Protein AF-A0A3M6TR80-F1 (afdb_monomer_lite)

Radius of gyration: 30.08 Å; chains: 1; bounding box: 89×67×94 Å

Secondary structure (DSSP, 8-state):
-HHHHHHHHHHHHHHHHHHHHHHHHHHHHHHHHHHHHHHHHHHHHTTTT--EEEEHHHHHHHHHHHHHHHHHHHHHIIIIIITTTT--TTSTTHHHHHHHHHHHHHHHHHHHHHHHHHHHHH-THHHHHHTTT-SS-------EEEE---TTHHHHHHHHHHHHHHHTT--GGGGSPEESSS--TT----EE-STTSPPPHHHHHHHHHHHHHH--TTT---SS--EEEEEES-GGGPPTTPPPEEEEEEHHHHHHHHHHHHS--TGGGEE--TT---GGG----THHHHHHHHHHHHHHHHHHHHHHHHHTTSS--------------------SSHHHHHHHHHHHHHHHHHHHHHHHHHHHHTTSS--

Organism: Pocillopora damicornis (NCBI:txid46731)

Structure (mmCIF, N/CA/C/O backbone):
data_AF-A0A3M6TR80-F1
#
_entry.id   AF-A0A3M6TR80-F1
#
loop_
_atom_site.group_PDB
_atom_site.id
_atom_site.type_symbol
_atom_site.label_atom_id
_atom_site.label_alt_id
_atom_site.label_comp_id
_atom_site.label_asym_id
_atom_site.label_entity_id
_atom_site.label_seq_id
_atom_site.pdbx_PDB_ins_code
_atom_site.Cartn_x
_atom_site.Cartn_y
_atom_site.Cartn_z
_atom_site.occupancy
_atom_site.B_iso_or_equiv
_atom_site.auth_seq_id
_atom_site.auth_comp_id
_atom_site.auth_asym_id
_atom_site.auth_atom_id
_atom_site.pdbx_PDB_model_num
ATOM 1 N N . MET A 1 1 ? 49.726 23.109 2.554 1.00 58.41 1 MET A N 1
ATOM 2 C CA . MET A 1 1 ? 49.162 21.888 3.174 1.00 58.41 1 MET A CA 1
ATOM 3 C C . MET A 1 1 ? 48.128 22.232 4.248 1.00 58.41 1 MET A C 1
ATOM 5 O O . MET A 1 1 ? 47.207 21.449 4.437 1.00 58.41 1 MET A O 1
ATOM 9 N N . ASP A 1 2 ? 48.191 23.423 4.853 1.00 62.28 2 ASP A N 1
ATOM 10 C CA . ASP A 1 2 ? 47.325 23.801 5.984 1.00 62.28 2 ASP A CA 1
ATOM 11 C C . ASP A 1 2 ? 45.861 24.114 5.622 1.00 62.28 2 ASP A C 1
ATOM 13 O O . ASP A 1 2 ? 44.957 23.669 6.323 1.00 62.28 2 ASP A O 1
ATOM 17 N N . GLN A 1 3 ? 45.580 24.732 4.466 1.00 60.09 3 GLN A N 1
ATOM 18 C CA . GLN A 1 3 ? 44.191 25.029 4.059 1.00 60.09 3 GLN A CA 1
ATOM 19 C C . GLN A 1 3 ? 43.338 23.782 3.744 1.00 60.09 3 GLN A C 1
ATOM 21 O O . GLN A 1 3 ? 42.111 23.822 3.820 1.00 60.09 3 GLN A O 1
ATOM 26 N N . VAL A 1 4 ? 43.965 22.644 3.419 1.00 65.88 4 VAL A N 1
ATOM 27 C CA . VAL A 1 4 ? 43.246 21.383 3.145 1.00 65.88 4 VAL A CA 1
ATOM 28 C C . VAL A 1 4 ? 42.827 20.681 4.445 1.00 65.88 4 VAL A C 1
ATOM 30 O O . VAL A 1 4 ? 41.833 19.952 4.457 1.00 65.88 4 VAL A O 1
ATOM 33 N N . ASN A 1 5 ? 43.545 20.912 5.547 1.00 67.31 5 ASN A N 1
ATOM 34 C CA . ASN A 1 5 ? 43.218 20.328 6.849 1.00 67.31 5 ASN A CA 1
ATOM 35 C C . ASN A 1 5 ? 42.080 21.088 7.547 1.00 67.31 5 ASN A C 1
ATOM 37 O O . ASN A 1 5 ? 41.215 20.462 8.158 1.00 67.31 5 ASN A O 1
ATOM 41 N N . GLU A 1 6 ? 42.010 22.408 7.373 1.00 69.44 6 GLU A N 1
ATOM 42 C CA . GLU A 1 6 ? 40.943 23.239 7.944 1.00 69.44 6 GLU A CA 1
ATOM 43 C C . GLU A 1 6 ? 39.572 22.953 7.299 1.00 69.44 6 GLU A C 1
ATOM 45 O O . GLU A 1 6 ? 38.569 22.774 7.995 1.00 69.44 6 GLU A O 1
ATOM 50 N N . ALA A 1 7 ? 39.536 22.752 5.975 1.00 62.44 7 ALA A N 1
ATOM 51 C CA . ALA A 1 7 ? 38.314 22.371 5.263 1.00 62.44 7 ALA A CA 1
ATOM 52 C C . ALA A 1 7 ? 37.761 20.996 5.697 1.00 62.44 7 ALA A C 1
ATOM 54 O O . ALA A 1 7 ? 36.545 20.811 5.768 1.00 62.44 7 ALA A O 1
ATOM 55 N N . LYS A 1 8 ? 38.632 20.034 6.042 1.00 63.69 8 LYS A N 1
ATOM 56 C CA . LYS A 1 8 ? 38.210 18.714 6.548 1.00 63.69 8 LYS A CA 1
ATOM 57 C C . LYS A 1 8 ? 37.632 18.783 7.963 1.00 63.69 8 LYS A C 1
ATOM 59 O O . LYS A 1 8 ? 36.699 18.041 8.265 1.00 63.69 8 LYS A O 1
ATOM 64 N N . HIS A 1 9 ? 38.136 19.680 8.811 1.00 62.44 9 HIS A N 1
ATOM 65 C CA . HIS A 1 9 ? 37.647 19.825 10.184 1.00 62.44 9 HIS A CA 1
ATOM 66 C C . HIS A 1 9 ? 36.254 20.482 10.239 1.00 62.44 9 HIS A C 1
ATOM 68 O O . HIS A 1 9 ? 35.408 20.082 11.040 1.00 62.44 9 HIS A O 1
ATOM 74 N N . LEU A 1 10 ? 35.973 21.426 9.332 1.00 60.94 10 LEU A N 1
ATOM 75 C CA . LEU A 1 10 ? 34.652 22.058 9.204 1.00 60.94 10 LEU A CA 1
ATOM 76 C C . LEU A 1 10 ? 33.591 21.113 8.610 1.00 60.94 10 LEU A C 1
ATOM 78 O O . LEU A 1 10 ? 32.423 21.183 8.987 1.00 60.94 10 LEU A O 1
ATOM 82 N N . GLN A 1 11 ? 33.981 20.185 7.728 1.00 59.81 11 GLN A N 1
ATOM 83 C CA . GLN A 1 11 ? 33.055 19.188 7.170 1.00 59.81 11 GLN A CA 1
ATOM 84 C C . GLN A 1 11 ? 32.661 18.092 8.178 1.00 59.81 11 GLN A C 1
ATOM 86 O O . GLN A 1 11 ? 31.568 17.535 8.082 1.00 59.81 11 GLN A O 1
ATOM 91 N N . GLY A 1 12 ? 33.522 17.797 9.158 1.00 62.00 12 GLY A N 1
ATOM 92 C CA . GLY A 1 12 ? 33.251 16.811 10.207 1.00 62.00 12 GLY A CA 1
ATOM 93 C C . GLY A 1 12 ? 32.229 17.272 11.253 1.00 62.00 12 GLY A C 1
ATOM 94 O O . GLY A 1 12 ? 31.368 16.484 11.646 1.00 62.00 12 GLY A O 1
ATOM 95 N N . SER A 1 13 ? 32.268 18.544 11.672 1.00 66.25 13 SER A N 1
ATOM 96 C CA . SER A 1 13 ? 31.367 19.048 12.726 1.00 66.25 13 SER A CA 1
ATOM 97 C C . SER A 1 13 ? 29.920 19.235 12.246 1.00 66.25 13 SER A C 1
ATOM 99 O O . SER A 1 13 ? 28.980 19.036 13.017 1.00 66.25 13 SER A O 1
ATOM 101 N N . GLY A 1 14 ? 29.721 19.542 10.958 1.00 69.25 14 GLY A N 1
ATOM 102 C CA . GLY A 1 14 ? 28.391 19.713 10.367 1.00 69.25 14 GLY A CA 1
ATOM 103 C C . GLY A 1 14 ? 27.548 18.431 10.360 1.00 69.25 14 GLY A C 1
ATOM 104 O O . GLY A 1 14 ? 26.348 18.488 10.630 1.00 69.25 14 GLY A O 1
ATOM 105 N N . ASN A 1 15 ? 28.170 17.271 10.118 1.00 70.81 15 ASN A N 1
ATOM 106 C CA . ASN A 1 15 ? 27.457 15.988 10.107 1.00 70.81 15 ASN A CA 1
ATOM 107 C C . ASN A 1 15 ? 27.031 15.543 11.516 1.00 70.81 15 ASN A C 1
ATOM 109 O O . ASN A 1 15 ? 25.916 15.055 11.680 1.00 70.81 15 ASN A O 1
ATOM 113 N N . GLN A 1 16 ? 27.854 15.776 12.547 1.00 77.75 16 GLN A N 1
ATOM 114 C CA . GLN A 1 16 ? 27.509 15.383 13.922 1.00 77.75 16 GLN A CA 1
ATOM 115 C C . GLN A 1 16 ? 26.259 16.097 14.456 1.00 77.75 16 GLN A C 1
ATOM 117 O O . GLN A 1 16 ? 25.422 15.470 15.105 1.00 77.75 16 GLN A O 1
ATOM 122 N N . ASN A 1 17 ? 26.091 17.388 14.156 1.00 80.44 17 ASN A N 1
ATOM 123 C CA . ASN A 1 17 ? 24.906 18.131 14.592 1.00 80.44 17 ASN A CA 1
ATOM 124 C C . ASN A 1 17 ? 23.629 17.692 13.856 1.00 80.44 17 ASN A C 1
ATOM 126 O O . ASN A 1 17 ? 22.559 17.662 14.465 1.00 80.44 17 ASN A O 1
ATOM 130 N N . GLN A 1 18 ? 23.724 17.326 12.571 1.00 74.44 18 GLN A N 1
ATOM 131 C CA . GLN A 1 18 ? 22.577 16.800 11.820 1.00 74.44 18 GLN A CA 1
ATOM 132 C C . GLN A 1 18 ? 22.111 15.449 12.365 1.00 74.44 18 GLN A C 1
ATOM 134 O O . GLN A 1 18 ? 20.909 15.250 12.553 1.00 74.44 18 GLN A O 1
ATOM 139 N N . ASP A 1 19 ? 23.050 14.556 12.675 1.00 82.12 19 ASP A N 1
ATOM 140 C CA . ASP A 1 19 ? 22.730 13.246 13.240 1.00 82.12 19 ASP A CA 1
ATOM 141 C C . ASP A 1 19 ? 22.108 13.378 14.639 1.00 82.12 19 ASP A C 1
ATOM 143 O O . ASP A 1 19 ? 21.109 12.719 14.935 1.00 82.12 19 ASP A O 1
ATOM 147 N N . LYS A 1 20 ? 22.620 14.291 15.478 1.00 87.69 20 LYS A N 1
ATOM 148 C CA . LYS A 1 20 ? 22.066 14.551 16.816 1.00 87.69 20 LYS A CA 1
ATOM 149 C C . LYS A 1 20 ? 20.616 15.049 16.763 1.00 87.69 20 LYS A C 1
ATOM 151 O O . LYS A 1 20 ? 19.763 14.490 17.448 1.00 87.69 20 LYS A O 1
ATOM 156 N N . MET A 1 21 ? 20.318 16.033 15.908 1.00 83.00 21 MET A N 1
ATOM 157 C CA . MET A 1 21 ? 18.948 16.544 15.744 1.00 83.00 21 MET A CA 1
ATOM 158 C C . MET A 1 21 ? 17.980 15.466 15.240 1.00 83.00 21 MET A C 1
ATOM 160 O O . MET A 1 21 ? 16.829 15.414 15.673 1.00 83.00 21 MET A O 1
ATOM 164 N N . ALA A 1 22 ? 18.430 14.587 14.339 1.00 76.44 22 ALA A N 1
ATOM 165 C CA . ALA A 1 22 ? 17.602 13.491 13.845 1.00 76.44 22 ALA A CA 1
ATOM 166 C C . ALA A 1 22 ? 17.267 12.479 14.955 1.00 76.44 22 ALA A C 1
ATOM 168 O O . ALA A 1 22 ? 16.129 12.016 15.034 1.00 76.44 22 ALA A O 1
ATOM 169 N N . VAL A 1 23 ? 18.230 12.158 15.824 1.00 84.69 23 VAL A N 1
ATOM 170 C CA . VAL A 1 23 ? 18.021 11.239 16.953 1.00 84.69 23 VAL A CA 1
ATOM 171 C C . VAL A 1 23 ? 17.064 11.833 17.988 1.00 84.69 23 VAL A C 1
ATOM 173 O O . VAL A 1 23 ? 16.122 11.147 18.384 1.00 84.69 23 VAL A O 1
ATOM 176 N N . GLU A 1 24 ? 17.244 13.098 18.378 1.00 90.12 24 GLU A N 1
ATOM 177 C CA . GLU A 1 24 ? 16.359 13.783 19.336 1.00 90.12 24 GLU A CA 1
ATOM 178 C C . GLU A 1 24 ? 14.915 13.859 18.816 1.00 90.12 24 GLU A C 1
ATOM 180 O O . GLU A 1 24 ? 13.975 13.515 19.535 1.00 90.12 24 GLU A O 1
ATOM 185 N N . PHE A 1 25 ? 14.732 14.194 17.532 1.00 83.00 25 PHE A N 1
ATOM 186 C CA . PHE A 1 25 ? 13.413 14.202 16.895 1.00 83.00 25 PHE A CA 1
ATOM 187 C C . PHE A 1 25 ? 12.744 12.819 16.916 1.00 83.00 25 PHE A C 1
ATOM 189 O O . PHE A 1 25 ? 11.553 12.699 17.211 1.00 83.00 25 PHE A O 1
ATOM 196 N N . VAL A 1 26 ? 13.501 11.757 16.615 1.00 77.06 26 VAL A N 1
ATOM 197 C CA . VAL A 1 26 ? 12.985 10.380 16.650 1.00 77.06 26 VAL A CA 1
ATOM 198 C C . VAL A 1 26 ? 12.597 9.978 18.074 1.00 77.06 26 VAL A C 1
ATOM 200 O O . VAL A 1 26 ? 11.544 9.371 18.259 1.00 77.06 26 VAL A O 1
ATOM 203 N N . GLN A 1 27 ? 13.397 10.334 19.080 1.00 86.06 27 GLN A N 1
ATOM 204 C CA . GLN A 1 27 ? 13.097 10.034 20.482 1.00 86.06 27 GLN A CA 1
ATOM 205 C C . GLN A 1 27 ? 11.840 10.761 20.976 1.00 86.06 27 GLN A C 1
ATOM 207 O O . GLN A 1 27 ? 10.960 10.122 21.552 1.00 86.06 27 GLN A O 1
ATOM 212 N N . GLU A 1 28 ? 11.700 12.059 20.692 1.00 88.38 28 GLU A N 1
ATOM 213 C CA . GLU A 1 28 ? 10.505 12.829 21.061 1.00 88.38 28 GLU A CA 1
ATOM 214 C C . GLU A 1 28 ? 9.243 12.274 20.378 1.00 88.38 28 GLU A C 1
ATOM 216 O O . GLU A 1 28 ? 8.184 12.140 21.000 1.00 88.38 28 GLU A O 1
ATOM 221 N N . ALA A 1 29 ? 9.350 11.901 19.098 1.00 73.62 29 ALA A N 1
ATOM 222 C CA . ALA A 1 29 ? 8.253 11.283 18.363 1.00 73.62 29 ALA A CA 1
ATOM 223 C C . ALA A 1 29 ? 7.854 9.924 18.962 1.00 73.62 29 ALA A C 1
ATOM 225 O O . ALA A 1 29 ? 6.659 9.648 19.105 1.00 73.62 29 ALA A O 1
ATOM 226 N N . LEU A 1 30 ? 8.830 9.090 19.341 1.00 81.44 30 LEU A N 1
ATOM 227 C CA . LEU A 1 30 ? 8.585 7.801 19.993 1.00 81.44 30 LEU A CA 1
ATOM 228 C C . LEU A 1 30 ? 7.892 7.972 21.348 1.00 81.44 30 LEU A C 1
ATOM 230 O O . LEU A 1 30 ? 6.949 7.234 21.632 1.00 81.44 30 LEU A O 1
ATOM 234 N N . GLU A 1 31 ? 8.287 8.966 22.143 1.00 91.75 31 GLU A N 1
ATOM 235 C CA . GLU A 1 31 ? 7.677 9.216 23.451 1.00 91.75 31 GLU A CA 1
ATOM 236 C C . GLU A 1 31 ? 6.230 9.711 23.325 1.00 91.75 31 GLU A C 1
ATOM 238 O O . GLU A 1 31 ? 5.324 9.181 23.972 1.00 91.75 31 GLU A O 1
ATOM 243 N N . LYS A 1 32 ? 5.953 10.638 22.397 1.00 84.19 32 LYS A N 1
ATOM 244 C CA . LYS A 1 32 ? 4.571 11.055 22.091 1.00 84.19 32 LYS A CA 1
ATOM 245 C C . LYS A 1 32 ? 3.717 9.883 21.605 1.00 84.19 32 LYS A C 1
ATOM 247 O O . LYS A 1 32 ? 2.554 9.768 21.996 1.00 84.19 32 LYS A O 1
ATOM 252 N N . CYS A 1 33 ? 4.287 8.993 20.789 1.00 75.25 33 CYS A N 1
ATOM 253 C CA . CYS A 1 33 ? 3.608 7.773 20.355 1.00 75.25 33 CYS A CA 1
ATOM 254 C C . CYS A 1 33 ? 3.328 6.825 21.527 1.00 75.25 33 CYS A C 1
ATOM 256 O O . CYS A 1 33 ? 2.252 6.233 21.568 1.00 75.25 33 CYS A O 1
ATOM 258 N N . ARG A 1 34 ? 4.252 6.702 22.487 1.00 86.62 34 ARG A N 1
ATOM 259 C CA . ARG A 1 34 ? 4.095 5.875 23.691 1.00 86.62 34 ARG A CA 1
ATOM 260 C C . ARG A 1 34 ? 2.950 6.375 24.570 1.00 86.62 34 ARG A C 1
ATOM 262 O O . ARG A 1 34 ? 2.044 5.607 24.870 1.00 86.62 34 ARG A O 1
ATOM 269 N N . VAL A 1 35 ? 2.929 7.671 24.885 1.00 87.75 35 VAL A N 1
ATOM 270 C CA . VAL A 1 35 ? 1.856 8.292 25.682 1.00 87.75 35 VAL A CA 1
ATOM 271 C C . VAL A 1 35 ? 0.499 8.163 24.987 1.00 87.75 35 VAL A C 1
ATOM 273 O O . VAL A 1 35 ? -0.509 7.859 25.627 1.00 87.75 35 VAL A O 1
ATOM 276 N N . LEU A 1 36 ? 0.448 8.381 23.668 1.00 77.56 36 LEU A N 1
ATOM 277 C CA . LEU A 1 36 ? -0.784 8.226 22.896 1.00 77.56 36 LEU A CA 1
ATOM 278 C C . LEU A 1 36 ? -1.256 6.767 22.880 1.00 77.56 36 LEU A C 1
ATOM 280 O O . LEU A 1 36 ? -2.440 6.514 23.092 1.00 77.56 36 LEU A O 1
ATOM 284 N N . ARG A 1 37 ? -0.337 5.816 22.675 1.00 83.50 37 ARG A N 1
ATOM 285 C CA . ARG A 1 37 ? -0.615 4.379 22.747 1.00 83.50 37 ARG A CA 1
ATOM 286 C C . ARG A 1 37 ? -1.199 4.013 24.103 1.00 83.50 37 ARG A C 1
ATOM 288 O O . ARG A 1 37 ? -2.221 3.347 24.125 1.00 83.50 37 ARG A O 1
ATOM 295 N N . ASP A 1 38 ? -0.601 4.463 25.201 1.00 83.44 38 ASP A N 1
ATOM 296 C CA . ASP A 1 38 ? -1.048 4.099 26.548 1.00 83.44 38 ASP A CA 1
ATOM 297 C C . ASP A 1 38 ? -2.438 4.683 26.851 1.00 83.44 38 ASP A C 1
ATOM 299 O O . ASP A 1 38 ? -3.290 3.993 27.409 1.00 83.44 38 ASP A O 1
ATOM 303 N N . LYS A 1 39 ? -2.733 5.903 26.378 1.00 82.06 39 LYS A N 1
ATOM 304 C CA . LYS A 1 39 ? -4.085 6.487 26.449 1.00 82.06 39 LYS A CA 1
ATOM 305 C C . LYS A 1 39 ? -5.110 5.701 25.634 1.00 82.06 39 LYS A C 1
ATOM 307 O O . LYS A 1 39 ? -6.208 5.452 26.128 1.00 82.06 39 LYS A O 1
ATOM 312 N N . ILE A 1 40 ? -4.770 5.329 24.398 1.00 73.81 40 ILE A N 1
ATOM 313 C CA . ILE A 1 40 ? -5.649 4.535 23.525 1.00 73.81 40 ILE A CA 1
ATOM 314 C C . ILE A 1 40 ? -5.879 3.156 24.140 1.00 73.81 40 ILE A C 1
ATOM 316 O O . ILE A 1 40 ? -7.020 2.716 24.230 1.00 73.81 40 ILE A O 1
ATOM 320 N N . TRP A 1 41 ? -4.812 2.507 24.602 1.00 79.06 41 TRP A N 1
ATOM 321 C CA . TRP A 1 41 ? -4.854 1.192 25.225 1.00 79.06 41 TRP A CA 1
ATOM 322 C C . TRP A 1 41 ? -5.740 1.201 26.466 1.00 79.06 41 TRP A C 1
ATOM 324 O O . TRP A 1 41 ? -6.684 0.426 26.535 1.00 79.06 41 TRP A O 1
ATOM 334 N N . HIS A 1 42 ? -5.521 2.142 27.386 1.00 82.75 42 HIS A N 1
ATOM 335 C CA . HIS A 1 42 ? -6.348 2.279 28.583 1.00 82.75 42 HIS A CA 1
ATOM 336 C C . HIS A 1 42 ? -7.817 2.584 28.243 1.00 82.75 42 HIS A C 1
ATOM 338 O O . HIS A 1 42 ? -8.736 2.109 28.911 1.00 82.75 42 HIS A O 1
ATOM 344 N N . CYS A 1 43 ? -8.083 3.383 27.206 1.00 71.00 43 CYS A N 1
ATOM 345 C CA . CYS A 1 43 ? -9.454 3.623 26.749 1.00 71.00 43 CYS A CA 1
ATOM 346 C C . CYS A 1 43 ? -10.100 2.365 26.157 1.00 71.00 43 CYS A C 1
ATOM 348 O O . CYS A 1 43 ? -11.296 2.169 26.348 1.00 71.00 43 CYS A O 1
ATOM 350 N N . ALA A 1 44 ? -9.329 1.534 25.455 1.00 68.62 44 ALA A N 1
ATOM 351 C CA . ALA A 1 44 ? -9.813 0.288 24.877 1.00 68.62 44 ALA A CA 1
ATOM 352 C C . ALA A 1 44 ? -10.106 -0.759 25.964 1.00 68.62 44 ALA A C 1
ATOM 354 O O . ALA A 1 44 ? -11.205 -1.310 25.985 1.00 68.62 44 ALA A O 1
ATOM 355 N N . THR A 1 45 ? -9.175 -0.974 26.899 1.00 73.94 45 THR A N 1
ATOM 356 C CA . THR A 1 45 ? -9.317 -1.970 27.976 1.00 73.94 45 THR A CA 1
ATOM 357 C C . THR A 1 45 ? -10.388 -1.583 28.992 1.00 73.94 45 THR A C 1
ATOM 359 O O . THR A 1 45 ? -11.182 -2.418 29.396 1.00 73.94 45 THR A O 1
ATOM 362 N N . SER A 1 46 ? -10.516 -0.298 29.345 1.00 74.88 46 SER A N 1
ATOM 363 C CA . SER A 1 46 ? -11.585 0.147 30.262 1.00 74.88 46 SER A CA 1
ATOM 364 C C . SER A 1 46 ? -13.010 -0.003 29.706 1.00 74.88 46 SER A C 1
ATOM 366 O O . SER A 1 46 ? -13.970 0.225 30.441 1.00 74.88 46 SER A O 1
ATOM 368 N N . SER A 1 47 ? -13.172 -0.362 28.426 1.00 64.62 47 SER A N 1
ATOM 369 C CA . SER A 1 47 ? -14.486 -0.595 27.812 1.00 64.62 47 SER A CA 1
ATOM 370 C C . SER A 1 47 ? -14.946 -2.057 27.830 1.00 64.62 47 SER A C 1
ATOM 372 O O . SER A 1 47 ? -16.077 -2.313 27.426 1.00 64.62 47 SER A O 1
ATOM 374 N N . GLU A 1 48 ? -14.120 -2.993 28.320 1.00 65.44 48 GLU A N 1
ATOM 375 C CA . GLU A 1 48 ? -14.323 -4.446 28.161 1.00 65.44 48 GLU A CA 1
ATOM 376 C C . GLU A 1 48 ? -15.657 -5.000 28.699 1.00 65.44 48 GLU A C 1
ATOM 378 O O . GLU A 1 48 ? -16.096 -6.047 28.229 1.00 65.44 48 GLU A O 1
ATOM 383 N N . GLU A 1 49 ? -16.366 -4.292 29.584 1.00 67.00 49 GLU A N 1
ATOM 384 C CA . GLU A 1 49 ? -17.631 -4.774 30.172 1.00 67.00 49 GLU A CA 1
ATOM 385 C C . GLU A 1 49 ? -18.898 -4.053 29.698 1.00 67.00 49 GLU A C 1
ATOM 387 O O . GLU A 1 49 ? -20.008 -4.467 30.031 1.00 67.00 49 GLU A O 1
ATOM 392 N N . LYS A 1 50 ? -18.789 -2.968 28.923 1.00 72.44 50 LYS A N 1
ATOM 393 C CA . LYS A 1 50 ? -19.969 -2.161 28.576 1.00 72.44 50 LYS A CA 1
ATOM 394 C C . LYS A 1 50 ? -20.353 -2.365 27.123 1.00 72.44 50 LYS A C 1
ATOM 396 O O . LYS A 1 50 ? -19.639 -1.947 26.219 1.00 72.44 50 LYS A O 1
ATOM 401 N N . SER A 1 51 ? -21.529 -2.950 26.893 1.00 80.19 51 SER A N 1
ATOM 402 C CA . SER A 1 51 ? -22.152 -2.958 25.570 1.00 80.19 51 SER A CA 1
ATOM 403 C C . SER A 1 51 ? -22.397 -1.515 25.121 1.00 80.19 51 SER A C 1
ATOM 405 O O . SER A 1 51 ? -23.211 -0.804 25.718 1.00 80.19 51 SER A O 1
ATOM 407 N N . ILE A 1 52 ? -21.700 -1.066 24.079 1.00 83.19 52 ILE A N 1
ATOM 408 C CA . ILE A 1 52 ? -21.897 0.278 23.531 1.00 83.19 52 ILE A CA 1
ATOM 409 C C . ILE A 1 52 ? -23.033 0.191 22.514 1.00 83.19 52 ILE A C 1
ATOM 411 O O . ILE A 1 52 ? -22.950 -0.590 21.566 1.00 83.19 52 ILE A O 1
ATOM 415 N N . ARG A 1 53 ? -24.093 0.987 22.705 1.00 85.44 53 ARG A N 1
ATOM 416 C CA . ARG A 1 53 ? -25.138 1.178 21.691 1.00 85.44 53 ARG A CA 1
ATOM 417 C C . ARG A 1 53 ? -24.638 2.172 20.656 1.00 85.44 53 ARG A C 1
ATOM 419 O O . ARG A 1 53 ? -24.332 3.310 21.000 1.00 85.44 53 ARG A O 1
ATOM 426 N N . ILE A 1 54 ? -24.549 1.738 19.406 1.00 87.31 54 ILE A N 1
ATOM 427 C CA . ILE A 1 54 ? -24.060 2.567 18.304 1.00 87.31 54 ILE A CA 1
ATOM 428 C C . ILE A 1 54 ? -25.197 2.798 17.315 1.00 87.31 54 ILE A C 1
ATOM 430 O O . ILE A 1 54 ? -25.853 1.846 16.885 1.00 87.31 54 ILE A O 1
ATOM 434 N N . TYR A 1 55 ? -25.409 4.063 16.951 1.00 88.62 55 TYR A N 1
ATOM 435 C CA . TYR A 1 55 ? -26.318 4.445 15.877 1.00 88.62 55 TYR A CA 1
ATOM 436 C C . TYR A 1 55 ? -25.679 4.167 14.515 1.00 88.62 55 TYR A C 1
ATOM 438 O O . TYR A 1 55 ? -24.473 4.347 14.320 1.00 88.62 55 TYR A O 1
ATOM 446 N N . LEU A 1 56 ? -26.493 3.779 13.532 1.00 88.94 56 LEU A N 1
ATOM 447 C CA . LEU A 1 56 ? -26.012 3.487 12.179 1.00 88.94 56 LEU A CA 1
ATOM 448 C C . LEU A 1 56 ? -25.256 4.671 11.546 1.00 88.94 56 LEU A C 1
ATOM 450 O O . LEU A 1 56 ? -24.245 4.465 10.877 1.00 88.94 56 LEU A O 1
ATOM 454 N N . SER A 1 57 ? -25.701 5.909 11.779 1.00 87.75 57 SER A N 1
ATOM 455 C CA . SER A 1 57 ? -25.018 7.120 11.300 1.00 87.75 57 SER A CA 1
ATOM 456 C C . SER A 1 57 ? -23.591 7.238 11.840 1.00 87.75 57 SER A C 1
ATOM 458 O O . SER A 1 57 ? -22.665 7.531 11.082 1.00 87.75 57 SER A O 1
ATOM 460 N N . ASP A 1 58 ? -23.401 6.946 13.125 1.00 89.81 58 ASP A N 1
ATOM 461 C CA . ASP A 1 58 ? -22.103 7.010 13.799 1.00 89.81 58 ASP A CA 1
ATOM 462 C C . ASP A 1 58 ? -21.185 5.885 13.327 1.00 89.81 58 ASP A C 1
ATOM 464 O O . ASP A 1 58 ? -19.986 6.098 13.123 1.00 89.81 58 ASP A O 1
ATOM 468 N N . ALA A 1 59 ? -21.754 4.698 13.088 1.00 91.62 59 ALA A N 1
ATOM 469 C CA . ALA A 1 59 ? -21.058 3.574 12.474 1.00 91.62 59 ALA A CA 1
ATOM 470 C C . ALA A 1 59 ? -20.559 3.917 11.065 1.00 91.62 59 ALA A C 1
ATOM 472 O O . ALA A 1 59 ? -19.393 3.664 10.754 1.00 91.62 59 ALA A O 1
ATOM 473 N N . LEU A 1 60 ? -21.399 4.533 10.228 1.00 92.81 60 LEU A N 1
ATOM 474 C CA . LEU A 1 60 ? -21.030 4.954 8.874 1.00 92.81 60 LEU A CA 1
ATOM 475 C C . LEU A 1 60 ? -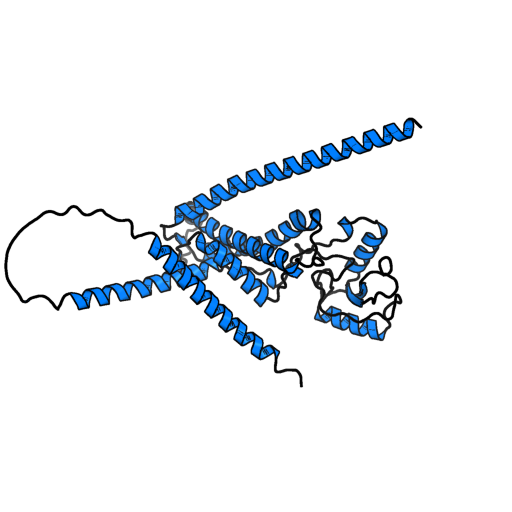19.953 6.041 8.890 1.00 92.81 60 LEU A C 1
ATOM 477 O O . LEU A 1 60 ? -18.956 5.923 8.175 1.00 92.81 60 LEU A O 1
ATOM 481 N N . PHE A 1 61 ? -20.119 7.067 9.729 1.00 93.25 61 PHE A N 1
ATOM 482 C CA . PHE A 1 61 ? -19.141 8.144 9.863 1.00 93.25 61 PHE A CA 1
ATOM 483 C C . PHE A 1 61 ? -17.786 7.606 10.334 1.00 93.25 61 PHE A C 1
ATOM 485 O O . PHE A 1 61 ? -16.759 7.847 9.697 1.00 93.25 61 PHE A O 1
ATOM 492 N N . SER A 1 62 ? -17.785 6.806 11.400 1.00 93.62 62 SER A N 1
ATOM 493 C CA . SER A 1 62 ? -16.558 6.232 11.958 1.00 93.62 62 SER A CA 1
ATOM 494 C C . SER A 1 62 ? -15.890 5.264 10.972 1.00 93.62 62 SER A C 1
ATOM 496 O O . SER A 1 62 ? -14.664 5.255 10.849 1.00 93.62 62 SER A O 1
ATOM 498 N N . SER A 1 63 ? -16.677 4.507 10.197 1.00 95.44 63 SER A N 1
ATOM 499 C CA . SER A 1 63 ? -16.164 3.641 9.126 1.00 95.44 63 SER A CA 1
ATOM 500 C C . SER A 1 63 ? -15.528 4.439 7.990 1.00 95.44 63 SER A C 1
ATOM 502 O O . SER A 1 63 ? -14.486 4.035 7.479 1.00 95.44 63 SER A O 1
ATOM 504 N N . ALA A 1 64 ? -16.104 5.583 7.607 1.00 96.00 64 ALA A N 1
ATOM 505 C CA . ALA A 1 64 ? -15.526 6.460 6.591 1.00 96.00 64 ALA A CA 1
ATOM 506 C C . ALA A 1 64 ? -14.184 7.051 7.051 1.00 96.00 64 ALA A C 1
ATOM 508 O O . ALA A 1 64 ? -13.210 7.030 6.295 1.00 96.00 64 ALA A O 1
ATOM 509 N N . VAL A 1 65 ? -14.108 7.515 8.305 1.00 95.62 65 VAL A N 1
ATOM 510 C CA . VAL A 1 65 ? -12.864 8.021 8.906 1.00 95.62 65 VAL A CA 1
ATOM 511 C C . VAL A 1 65 ? -11.790 6.932 8.906 1.00 95.62 65 VAL A C 1
ATOM 513 O O . VAL A 1 65 ? -10.711 7.142 8.351 1.00 95.62 65 VAL A O 1
ATOM 516 N N . ALA A 1 66 ? -12.100 5.744 9.432 1.00 95.81 66 ALA A N 1
ATOM 517 C CA . ALA A 1 66 ? -11.178 4.608 9.447 1.00 95.81 66 ALA A CA 1
ATOM 518 C C . ALA A 1 66 ? -10.770 4.153 8.030 1.00 95.81 66 ALA A C 1
ATOM 520 O O . ALA A 1 66 ? -9.602 3.838 7.780 1.00 95.81 66 ALA A O 1
ATOM 521 N N . GLY A 1 67 ? -11.702 4.204 7.074 1.00 96.25 67 GLY A N 1
ATOM 522 C CA . GLY A 1 67 ? -11.460 3.920 5.662 1.00 96.25 67 GLY A CA 1
ATOM 523 C C . GLY A 1 67 ? -10.426 4.849 5.019 1.00 96.25 67 GLY A C 1
ATOM 524 O O . GLY A 1 67 ? -9.623 4.394 4.207 1.00 96.25 67 GLY A O 1
ATOM 525 N N . ILE A 1 68 ? -10.392 6.127 5.413 1.00 96.56 68 ILE A N 1
ATOM 526 C CA . ILE A 1 68 ? -9.370 7.099 4.983 1.00 96.56 68 ILE A CA 1
ATOM 527 C C . ILE A 1 68 ? -8.049 6.878 5.732 1.00 96.56 68 ILE A C 1
ATOM 529 O O . ILE A 1 68 ? -6.970 7.028 5.152 1.00 96.56 68 ILE A O 1
ATOM 533 N N . THR A 1 69 ? -8.103 6.489 7.006 1.00 96.31 69 THR A N 1
ATOM 534 C CA . THR A 1 69 ? -6.910 6.253 7.830 1.00 96.31 69 THR A CA 1
ATOM 535 C C . THR A 1 69 ? -6.001 5.182 7.244 1.00 96.31 69 THR A C 1
ATOM 537 O O . THR A 1 69 ? -4.787 5.373 7.223 1.00 96.31 69 THR A O 1
ATOM 540 N N . PHE A 1 70 ? -6.559 4.090 6.719 1.00 97.50 70 PHE A N 1
ATOM 541 C CA . PHE A 1 70 ? -5.769 2.994 6.156 1.00 97.50 70 PHE A CA 1
ATOM 542 C C . PHE A 1 70 ? -4.786 3.433 5.041 1.00 97.50 70 PHE A C 1
ATOM 544 O O . PHE A 1 70 ? -3.576 3.238 5.208 1.00 97.50 70 PHE A O 1
ATOM 551 N N . PRO A 1 71 ? -5.219 4.061 3.924 1.00 97.44 71 PRO A N 1
ATOM 552 C CA . PRO A 1 71 ? -4.297 4.538 2.891 1.00 97.44 71 PRO A CA 1
ATOM 553 C C . PRO A 1 71 ? -3.369 5.657 3.368 1.00 97.44 71 PRO A C 1
ATOM 555 O O . PRO A 1 71 ? -2.213 5.700 2.941 1.00 97.44 71 PRO A O 1
ATOM 558 N N . VAL A 1 72 ? -3.839 6.548 4.249 1.00 96.50 72 VAL A N 1
ATOM 559 C CA . VAL A 1 72 ? -2.998 7.615 4.814 1.00 96.50 72 VAL A CA 1
ATOM 560 C C . VAL A 1 72 ? -1.836 7.008 5.595 1.00 96.50 72 VAL A C 1
ATOM 562 O O . VAL A 1 72 ? -0.688 7.391 5.373 1.00 96.50 72 VAL A O 1
ATOM 565 N N . PHE A 1 73 ? -2.101 6.006 6.434 1.00 96.94 73 PHE A N 1
ATOM 566 C CA . PHE A 1 73 ? -1.070 5.347 7.228 1.00 96.94 73 PHE A CA 1
ATOM 567 C C . PHE A 1 73 ? -0.051 4.612 6.348 1.00 96.94 73 PHE A C 1
ATOM 569 O O . PHE A 1 73 ? 1.155 4.763 6.549 1.00 96.94 73 PHE A O 1
ATOM 576 N N . LEU A 1 74 ? -0.497 3.921 5.290 1.00 96.88 74 LEU A N 1
ATOM 577 C CA . LEU A 1 74 ? 0.409 3.347 4.286 1.00 96.88 74 LEU A CA 1
ATOM 578 C C . LEU A 1 74 ? 1.297 4.418 3.629 1.00 96.88 74 LEU A C 1
ATOM 580 O O . LEU A 1 74 ? 2.498 4.206 3.442 1.00 96.88 74 LEU A O 1
ATOM 584 N N . GLY A 1 75 ? 0.734 5.581 3.291 1.00 96.50 75 GLY A N 1
ATOM 585 C CA . GLY A 1 75 ? 1.484 6.710 2.738 1.00 96.50 75 GLY A CA 1
ATOM 586 C C . GLY A 1 75 ? 2.515 7.291 3.713 1.00 96.50 75 GLY A C 1
ATOM 587 O O . GLY A 1 75 ? 3.646 7.589 3.305 1.00 96.50 75 GLY A O 1
ATOM 588 N N . CYS A 1 76 ? 2.159 7.386 4.996 1.00 96.12 76 CYS A N 1
ATOM 589 C CA . CYS A 1 76 ? 3.060 7.784 6.075 1.00 96.12 76 CYS A CA 1
ATOM 590 C C . CYS A 1 76 ? 4.211 6.787 6.236 1.00 96.12 76 CYS A C 1
ATOM 592 O O . CYS A 1 76 ? 5.365 7.206 6.257 1.00 96.12 76 CYS A O 1
ATOM 594 N N . LEU A 1 77 ? 3.941 5.477 6.241 1.00 96.31 77 LEU A N 1
ATOM 595 C CA . LEU A 1 77 ? 4.983 4.443 6.300 1.00 96.31 77 LEU A CA 1
ATOM 596 C C . LEU A 1 77 ? 5.943 4.539 5.105 1.00 96.31 77 LEU A C 1
ATOM 598 O O . LEU A 1 77 ? 7.163 4.489 5.273 1.00 96.31 77 LEU A O 1
ATOM 602 N N . GLN A 1 78 ? 5.423 4.755 3.892 1.00 96.00 78 GLN A N 1
ATOM 603 C CA . GLN A 1 78 ? 6.272 4.945 2.713 1.00 96.00 78 GLN A CA 1
ATOM 604 C C . GLN A 1 78 ? 7.185 6.167 2.822 1.00 96.00 78 GLN A C 1
ATOM 606 O O . GLN A 1 78 ? 8.353 6.099 2.433 1.00 96.00 78 GLN A O 1
ATOM 611 N N . THR A 1 79 ? 6.645 7.289 3.294 1.00 94.00 79 THR A N 1
ATOM 612 C CA . THR A 1 79 ? 7.336 8.583 3.264 1.00 94.00 79 THR A CA 1
ATOM 613 C C . THR A 1 79 ? 8.246 8.779 4.471 1.00 94.00 79 THR A C 1
ATOM 615 O O . THR A 1 79 ? 9.360 9.263 4.297 1.00 94.00 79 THR A O 1
ATOM 618 N N . GLY A 1 80 ? 7.793 8.381 5.659 1.00 93.56 80 GLY A N 1
ATOM 619 C CA . GLY A 1 80 ? 8.490 8.569 6.929 1.00 93.56 80 GLY A CA 1
ATOM 620 C C . GLY A 1 80 ? 9.418 7.421 7.319 1.00 93.56 80 GLY A C 1
ATOM 621 O O . GLY A 1 80 ? 10.411 7.670 7.989 1.00 93.56 80 GLY A O 1
ATOM 622 N N . ILE A 1 81 ? 9.154 6.185 6.878 1.00 94.81 81 ILE A N 1
ATOM 623 C CA . ILE A 1 81 ? 9.975 5.020 7.259 1.00 94.81 81 ILE A CA 1
ATOM 624 C C . ILE A 1 81 ? 10.736 4.473 6.052 1.00 94.81 81 ILE A C 1
ATOM 626 O O . ILE A 1 81 ? 11.966 4.463 6.027 1.00 94.81 81 ILE A O 1
ATOM 630 N N . PHE A 1 82 ? 10.029 4.048 5.005 1.00 95.69 82 PHE A N 1
ATOM 631 C CA . PHE A 1 82 ? 10.668 3.318 3.909 1.00 95.69 82 PHE A CA 1
ATOM 632 C C . PHE A 1 82 ? 11.591 4.172 3.053 1.00 95.69 82 PHE A C 1
ATOM 634 O O . PHE A 1 82 ? 12.677 3.722 2.691 1.00 95.69 82 PHE A O 1
ATOM 641 N N . ARG A 1 83 ? 11.198 5.405 2.731 1.00 93.62 83 ARG A N 1
ATOM 642 C CA . ARG A 1 83 ? 12.031 6.288 1.915 1.00 93.62 83 ARG A CA 1
ATOM 643 C C . ARG A 1 83 ? 13.334 6.698 2.629 1.00 93.62 83 ARG A C 1
ATOM 645 O O . ARG A 1 83 ? 14.3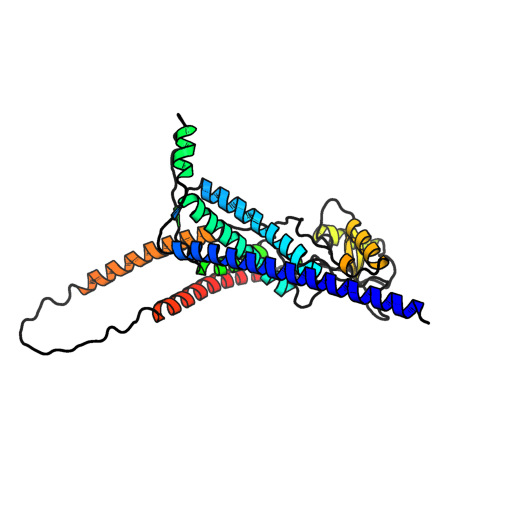76 6.540 1.988 1.00 93.62 83 ARG A O 1
ATOM 652 N N . PRO A 1 84 ? 13.336 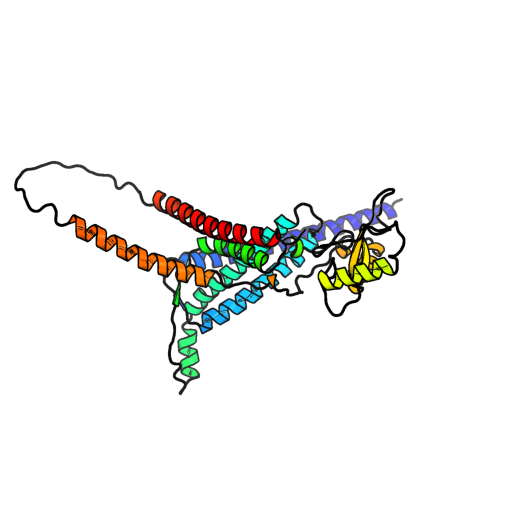7.147 3.903 1.00 91.69 84 PRO A N 1
ATOM 653 C CA . PRO A 1 84 ? 14.572 7.460 4.628 1.00 91.69 84 PRO A CA 1
ATOM 654 C C . PRO A 1 84 ? 15.481 6.241 4.807 1.00 91.69 84 PRO A C 1
ATOM 656 O O . PRO A 1 84 ? 16.670 6.316 4.503 1.00 91.69 84 PRO A O 1
ATOM 659 N N . LEU A 1 85 ? 14.909 5.088 5.173 1.00 92.06 85 LEU A N 1
ATOM 660 C CA . LEU A 1 85 ? 15.650 3.830 5.342 1.00 92.06 85 LEU A CA 1
ATOM 661 C C . LEU A 1 85 ? 16.028 3.152 4.015 1.00 92.06 85 LEU A C 1
ATOM 663 O O . LEU A 1 85 ? 16.643 2.089 4.003 1.00 92.06 85 LEU A O 1
ATOM 667 N N . ARG A 1 86 ? 15.653 3.747 2.877 1.00 93.19 86 ARG A N 1
ATOM 668 C CA . ARG A 1 86 ? 15.872 3.213 1.525 1.00 93.19 86 ARG A CA 1
ATOM 669 C C . ARG A 1 86 ? 15.299 1.810 1.306 1.00 93.19 86 ARG A C 1
ATOM 671 O O . ARG A 1 86 ? 15.754 1.070 0.430 1.00 93.19 86 ARG A O 1
ATOM 678 N N . ILE A 1 87 ? 14.262 1.465 2.058 1.00 95.44 87 ILE A N 1
ATOM 679 C CA . ILE A 1 87 ? 13.534 0.218 1.893 1.00 95.44 87 ILE A CA 1
ATOM 680 C C . ILE A 1 87 ? 12.677 0.364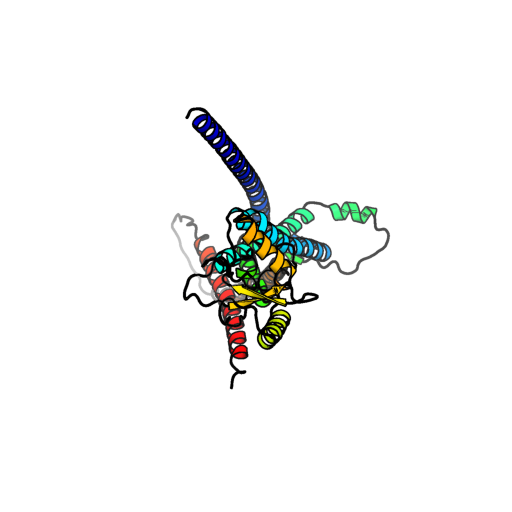 0.638 1.00 95.44 87 ILE A C 1
ATOM 682 O O . ILE A 1 87 ? 11.751 1.171 0.570 1.00 95.44 87 ILE A O 1
ATOM 686 N N . SER A 1 88 ? 13.018 -0.398 -0.396 1.00 96.75 88 SER A N 1
ATOM 687 C CA . SER A 1 88 ? 12.298 -0.388 -1.665 1.00 96.75 88 SER A CA 1
ATOM 688 C C . SER A 1 88 ? 11.775 -1.773 -2.000 1.00 96.75 88 SER A C 1
ATOM 690 O O . SER A 1 88 ? 12.235 -2.790 -1.483 1.00 96.75 88 SER A O 1
ATOM 692 N N . SER A 1 89 ? 10.848 -1.806 -2.944 1.00 96.75 89 SER A N 1
ATOM 693 C CA . SER A 1 89 ? 10.299 -3.034 -3.508 1.00 96.75 89 SER A CA 1
ATOM 694 C C . SER A 1 89 ? 11.351 -4.020 -4.033 1.00 96.75 89 SER A C 1
ATOM 696 O O . SER A 1 89 ? 11.037 -5.198 -4.122 1.00 96.75 89 SER A O 1
ATOM 698 N N . ASN A 1 90 ? 12.577 -3.595 -4.360 1.00 96.19 90 ASN A N 1
ATOM 699 C CA . ASN A 1 90 ? 13.617 -4.502 -4.856 1.00 96.19 90 ASN A CA 1
ATOM 700 C C . ASN A 1 90 ? 14.268 -5.383 -3.775 1.00 96.19 90 ASN A C 1
ATOM 702 O O . ASN A 1 90 ? 14.979 -6.324 -4.113 1.00 96.19 90 ASN A O 1
ATOM 706 N N . LEU A 1 91 ? 14.056 -5.093 -2.491 1.00 96.00 91 LEU A N 1
ATOM 707 C CA . LEU A 1 91 ? 14.629 -5.902 -1.418 1.00 96.00 91 LEU A CA 1
ATOM 708 C C . LEU A 1 91 ? 14.018 -7.307 -1.400 1.00 96.00 91 LEU A C 1
ATOM 710 O O . LEU A 1 91 ? 12.830 -7.480 -1.673 1.00 96.00 91 LEU A O 1
ATOM 714 N N . LEU A 1 92 ? 14.826 -8.303 -1.030 1.00 96.25 92 LEU A N 1
ATOM 715 C CA . LEU A 1 92 ? 14.388 -9.699 -0.926 1.00 96.25 92 LEU A CA 1
ATOM 716 C C . LEU A 1 92 ? 13.201 -9.844 0.042 1.00 96.25 92 LEU A C 1
ATOM 718 O O . LEU A 1 92 ? 12.214 -10.504 -0.265 1.00 96.25 92 LEU A O 1
ATOM 722 N N . PHE A 1 93 ? 13.259 -9.133 1.167 1.00 96.62 93 PHE A N 1
ATOM 723 C CA . PHE A 1 93 ? 12.227 -9.107 2.204 1.00 96.62 93 PHE A CA 1
ATOM 724 C C . PHE A 1 93 ? 11.132 -8.050 1.966 1.00 96.62 93 PHE A C 1
ATOM 726 O O . PHE A 1 93 ? 10.304 -7.806 2.844 1.00 96.62 93 PHE A O 1
ATOM 733 N N . ALA A 1 94 ? 11.068 -7.427 0.781 1.00 96.38 94 ALA A N 1
ATOM 734 C CA . ALA A 1 94 ? 10.043 -6.428 0.475 1.00 96.38 94 ALA A CA 1
ATOM 735 C C . ALA A 1 94 ? 8.600 -6.934 0.698 1.00 96.38 94 ALA A C 1
ATOM 737 O O . ALA A 1 94 ? 7.809 -6.190 1.275 1.00 96.38 94 ALA A O 1
ATOM 738 N N . PRO A 1 95 ? 8.211 -8.169 0.314 1.00 97.44 95 PRO A N 1
ATOM 739 C CA . PRO A 1 95 ? 6.871 -8.673 0.615 1.00 97.44 95 PRO A CA 1
ATOM 740 C C . PRO A 1 95 ? 6.564 -8.722 2.118 1.00 97.44 95 PRO A C 1
ATOM 742 O O . PRO A 1 95 ? 5.444 -8.405 2.503 1.00 97.44 95 PRO A O 1
ATOM 745 N N . VAL A 1 96 ? 7.550 -9.052 2.957 1.00 97.56 96 VAL A N 1
ATOM 746 C CA . VAL A 1 96 ? 7.394 -9.121 4.418 1.00 97.56 96 VAL A CA 1
ATOM 747 C C . VAL A 1 96 ? 7.174 -7.725 4.997 1.00 97.56 96 VAL A C 1
ATOM 749 O O . VAL A 1 96 ? 6.180 -7.504 5.682 1.00 97.56 96 VAL A O 1
ATOM 752 N N . CYS A 1 97 ? 8.014 -6.745 4.640 1.00 97.62 97 CYS A N 1
ATOM 753 C CA . CYS A 1 97 ? 7.811 -5.349 5.051 1.00 97.62 97 CYS A CA 1
ATOM 754 C C . CYS A 1 97 ? 6.441 -4.810 4.616 1.00 97.62 97 CYS A C 1
ATOM 756 O O . CYS A 1 97 ? 5.789 -4.070 5.352 1.00 97.62 97 CYS A O 1
ATOM 758 N N . GLY A 1 98 ? 5.994 -5.184 3.416 1.00 97.75 98 GLY A N 1
ATOM 759 C CA . GLY A 1 98 ? 4.695 -4.774 2.903 1.00 97.75 98 GLY A CA 1
ATOM 760 C C . GLY A 1 98 ? 3.536 -5.420 3.656 1.00 97.75 98 GLY A C 1
ATOM 761 O O . GLY A 1 98 ? 2.555 -4.743 3.943 1.00 97.75 98 GLY A O 1
ATOM 762 N N . CYS A 1 99 ? 3.667 -6.698 4.017 1.00 98.19 99 CYS A N 1
ATOM 763 C CA . CYS A 1 99 ? 2.704 -7.419 4.845 1.00 98.19 99 CYS A CA 1
ATOM 764 C C . CYS A 1 99 ? 2.566 -6.742 6.213 1.00 98.19 99 CYS A C 1
ATOM 766 O O . CYS A 1 99 ? 1.472 -6.322 6.578 1.00 98.19 99 CYS A O 1
ATOM 768 N N . ILE A 1 100 ? 3.689 -6.504 6.899 1.00 97.75 100 ILE A N 1
ATOM 769 C CA . ILE A 1 100 ? 3.722 -5.795 8.187 1.00 97.75 100 ILE A CA 1
ATOM 770 C C 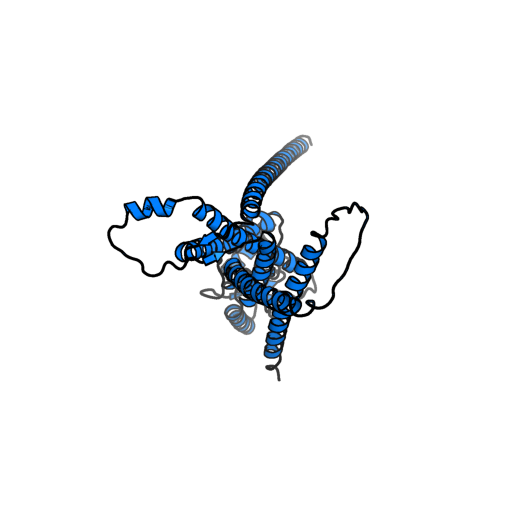. ILE A 1 100 ? 3.065 -4.412 8.069 1.00 97.75 100 ILE A C 1
ATOM 772 O O . ILE A 1 100 ? 2.272 -4.028 8.920 1.00 97.75 100 ILE A O 1
ATOM 776 N N . SER A 1 101 ? 3.325 -3.678 6.983 1.00 97.75 101 SER A N 1
ATOM 777 C CA . SER A 1 101 ? 2.715 -2.356 6.768 1.00 97.75 101 SER A CA 1
ATOM 778 C C . SER A 1 101 ? 1.200 -2.411 6.644 1.00 97.75 101 SER A C 1
ATOM 780 O O . SER A 1 101 ? 0.513 -1.569 7.217 1.00 97.75 101 SER A O 1
ATOM 782 N N . VAL A 1 102 ? 0.676 -3.378 5.884 1.00 98.06 102 VAL A N 1
ATOM 783 C CA . VAL A 1 102 ? -0.771 -3.566 5.718 1.00 98.06 102 VAL A CA 1
ATOM 784 C C . VAL A 1 102 ? -1.402 -3.995 7.040 1.00 98.06 102 VAL A C 1
ATOM 786 O O . VAL A 1 102 ? -2.432 -3.439 7.408 1.00 98.06 102 VAL A O 1
ATOM 789 N N . PHE A 1 103 ? -0.764 -4.911 7.774 1.00 98.00 103 PHE A N 1
ATOM 790 C CA . PHE A 1 103 ? -1.218 -5.348 9.095 1.00 98.00 103 PHE A CA 1
ATOM 791 C C . PHE A 1 103 ? -1.312 -4.171 10.074 1.00 98.00 103 PHE A C 1
ATOM 793 O O . PHE A 1 103 ? -2.377 -3.932 10.637 1.00 98.00 103 PHE A O 1
ATOM 800 N N . ILE A 1 104 ? -0.236 -3.387 10.217 1.00 96.62 104 ILE A N 1
ATOM 801 C CA . ILE A 1 104 ? -0.205 -2.226 11.117 1.00 96.62 104 ILE A CA 1
ATOM 802 C C . ILE A 1 104 ? -1.240 -1.186 10.679 1.00 96.62 104 ILE A C 1
ATOM 804 O O . ILE A 1 104 ? -2.027 -0.731 11.501 1.00 96.62 104 ILE A O 1
ATOM 808 N N . SER A 1 105 ? -1.293 -0.840 9.388 1.00 97.31 105 SER A N 1
ATOM 809 C CA . SER A 1 105 ? -2.252 0.157 8.883 1.00 97.31 105 SER A CA 1
ATOM 810 C C . SER A 1 105 ? -3.702 -0.283 9.111 1.00 97.31 105 SER A C 1
ATOM 812 O O . SER A 1 105 ? -4.542 0.534 9.482 1.00 97.31 105 SER A O 1
ATOM 814 N N . GLY A 1 106 ? -3.996 -1.572 8.912 1.00 97.56 106 GLY A N 1
ATOM 815 C CA . GLY A 1 106 ? -5.312 -2.164 9.152 1.00 97.56 106 GLY A CA 1
ATOM 816 C C . GLY A 1 106 ? -5.688 -2.196 10.632 1.00 97.56 106 GLY A C 1
ATOM 817 O O . GLY A 1 106 ? -6.813 -1.842 10.990 1.00 97.56 106 GLY A O 1
ATOM 818 N N . GLY A 1 107 ? -4.734 -2.542 11.499 1.00 95.94 107 GLY A N 1
ATOM 819 C CA . GLY A 1 107 ? -4.887 -2.474 12.951 1.00 95.94 107 GLY A CA 1
ATOM 820 C C . GLY A 1 107 ? -5.144 -1.046 13.438 1.00 95.94 107 GLY A C 1
ATOM 821 O O . GLY A 1 107 ? -6.084 -0.822 14.193 1.00 95.94 107 GLY A O 1
ATOM 822 N N . CYS A 1 108 ? -4.387 -0.059 12.945 1.00 95.25 108 CYS A N 1
ATOM 823 C CA . CYS A 1 108 ? -4.585 1.355 13.273 1.00 95.25 108 CYS A CA 1
ATOM 824 C C . CYS A 1 108 ? -5.953 1.882 12.816 1.00 95.25 108 CYS A C 1
ATOM 826 O O . CYS A 1 108 ? -6.622 2.566 13.587 1.00 95.25 108 CYS A O 1
ATOM 828 N N . ALA A 1 109 ? -6.392 1.553 11.596 1.00 96.25 109 ALA A N 1
ATOM 829 C CA . ALA A 1 109 ? -7.724 1.924 11.111 1.00 96.25 109 ALA A CA 1
ATOM 830 C C . ALA A 1 109 ? -8.835 1.316 11.985 1.00 96.25 109 ALA A C 1
ATOM 832 O O . ALA A 1 109 ? -9.784 2.004 12.358 1.00 96.25 109 ALA A O 1
ATOM 833 N N . SER A 1 110 ? -8.671 0.055 12.390 1.00 95.31 110 SER A N 1
ATOM 834 C CA . SER A 1 110 ? -9.617 -0.643 13.269 1.00 95.31 110 SER A CA 1
ATOM 835 C C . SER A 1 110 ? -9.646 -0.039 14.673 1.00 95.31 110 SER A C 1
ATOM 837 O O . SER A 1 110 ? -10.717 0.259 15.187 1.00 95.31 110 SER A O 1
ATOM 839 N N . LEU A 1 111 ? -8.485 0.235 15.273 1.00 92.38 111 LEU A N 1
ATOM 840 C CA . LEU A 1 111 ? -8.386 0.928 16.560 1.00 92.38 111 LEU A CA 1
ATOM 841 C C . LEU A 1 111 ? -9.050 2.303 16.528 1.00 92.38 111 LEU A C 1
ATOM 843 O O . LEU A 1 111 ? -9.708 2.682 17.495 1.00 92.38 111 LEU A O 1
ATOM 847 N N . LEU A 1 112 ? -8.898 3.048 15.430 1.00 93.56 112 LEU A N 1
ATOM 848 C CA . LEU A 1 112 ? -9.535 4.350 15.286 1.00 93.56 112 LEU A CA 1
ATOM 849 C C . LEU A 1 112 ? -11.058 4.227 15.174 1.00 93.56 112 LEU A C 1
ATOM 851 O O . LEU A 1 112 ? -11.761 5.005 15.817 1.00 93.56 112 LEU A O 1
ATOM 855 N N . LEU A 1 113 ? -11.567 3.241 14.423 1.00 93.50 113 LEU A N 1
ATOM 856 C CA . LEU A 1 113 ? -13.002 2.933 14.375 1.00 93.50 113 LEU A CA 1
ATOM 857 C C . LEU A 1 113 ? -13.548 2.696 15.792 1.00 93.50 113 LEU A C 1
ATOM 859 O O . LEU A 1 113 ? -14.505 3.342 16.208 1.00 93.50 113 LEU A O 1
ATOM 863 N N . LEU A 1 114 ? -12.887 1.822 16.551 1.00 90.38 114 LEU A N 1
ATOM 864 C CA . LEU A 1 114 ? -13.291 1.444 17.907 1.00 90.38 114 LEU A CA 1
ATOM 865 C C . LEU A 1 114 ? -13.209 2.618 18.891 1.00 90.38 114 LEU A C 1
ATOM 867 O O . LEU A 1 114 ? -14.141 2.874 19.648 1.00 90.38 114 LEU A O 1
ATOM 871 N N . SER A 1 115 ? -12.122 3.387 18.829 1.00 88.88 115 SER A N 1
ATOM 872 C CA . SER A 1 115 ? -11.931 4.575 19.668 1.00 88.88 115 SER A CA 1
ATOM 873 C C . SER A 1 115 ? -12.968 5.659 19.371 1.00 88.88 115 SER A C 1
ATOM 875 O O . SER A 1 115 ? -13.375 6.384 20.280 1.00 88.88 115 SER A O 1
ATOM 877 N N . SER A 1 116 ? -13.418 5.764 18.115 1.00 90.94 116 SER A N 1
ATOM 878 C CA . SER A 1 116 ? -14.462 6.713 17.717 1.00 90.94 116 SER A CA 1
ATOM 879 C C . SER A 1 116 ? -15.787 6.389 18.405 1.00 90.94 116 SER A C 1
ATOM 881 O O . SER A 1 116 ? -16.432 7.300 18.918 1.00 90.94 116 SER A O 1
ATOM 883 N N . PHE A 1 117 ? -16.143 5.106 18.534 1.00 87.75 117 PHE A N 1
ATOM 884 C CA . PHE A 1 117 ? -17.342 4.691 19.271 1.00 87.75 117 PHE A CA 1
ATOM 885 C C . PHE A 1 117 ? -17.269 5.035 20.756 1.00 87.75 117 PHE A C 1
ATOM 887 O O . PHE A 1 117 ? -18.215 5.605 21.298 1.00 87.75 117 PHE A O 1
ATOM 894 N N . SER A 1 118 ? -16.126 4.789 21.399 1.00 85.00 118 SER A N 1
ATOM 895 C CA . SER A 1 118 ? -15.929 5.153 22.807 1.00 85.00 118 SER A CA 1
ATOM 896 C C . SER A 1 118 ? -15.989 6.666 23.038 1.00 85.00 118 SER A C 1
ATOM 898 O O . SER A 1 118 ? -16.432 7.116 24.095 1.00 85.00 118 SER A O 1
ATOM 900 N N . PHE A 1 119 ? -15.542 7.469 22.069 1.00 85.38 119 PHE A N 1
ATOM 901 C CA . PHE A 1 119 ? -15.593 8.927 22.165 1.00 85.38 119 PHE A CA 1
ATOM 902 C C . PHE A 1 119 ? -17.007 9.478 21.957 1.00 85.38 119 PHE A C 1
ATOM 904 O O . PHE A 1 119 ? -17.433 10.354 22.711 1.00 85.38 119 PHE A O 1
ATOM 911 N N . ILE A 1 120 ? -17.730 8.951 20.965 1.00 84.06 120 ILE A N 1
ATOM 912 C CA . ILE A 1 120 ? -19.113 9.342 20.672 1.00 84.06 120 ILE A CA 1
ATOM 913 C C . ILE A 1 120 ? -20.022 8.965 21.846 1.00 84.06 120 ILE A C 1
ATOM 915 O O . ILE A 1 120 ? -20.768 9.812 22.321 1.00 84.06 120 ILE A O 1
ATOM 919 N N . GLY A 1 121 ? -19.878 7.757 22.403 1.00 75.62 121 GLY A N 1
ATOM 920 C CA . GLY A 1 121 ? -20.693 7.298 23.532 1.00 75.62 121 GLY A CA 1
ATOM 921 C C . GLY A 1 121 ? -20.481 8.071 24.842 1.00 75.62 121 GLY A C 1
ATOM 922 O O . GLY A 1 121 ? -21.364 8.076 25.692 1.00 75.62 121 GLY A O 1
ATOM 923 N N . LYS A 1 122 ? -19.333 8.742 25.029 1.00 75.38 122 LYS A N 1
ATOM 924 C CA . LYS A 1 122 ? -19.056 9.542 26.240 1.00 75.38 122 LYS A CA 1
ATOM 925 C C . LYS A 1 122 ? -19.656 10.939 26.208 1.00 75.38 122 LYS A C 1
ATOM 927 O O . LYS A 1 122 ? -19.811 11.552 27.261 1.00 75.38 122 LYS A O 1
ATOM 932 N N . LYS A 1 123 ? -19.918 11.485 25.023 1.00 67.88 123 LYS A N 1
ATOM 933 C CA . LYS A 1 123 ? -20.513 12.810 24.911 1.00 67.88 123 LYS A CA 1
ATOM 934 C C . LYS A 1 123 ? -21.992 12.642 24.601 1.00 67.88 123 LYS A C 1
ATOM 936 O O . LYS A 1 123 ? -22.334 12.258 23.490 1.00 67.88 123 LYS A O 1
ATOM 941 N N . ASP A 1 124 ? -22.851 13.117 25.499 1.00 64.69 124 ASP A N 1
ATOM 942 C CA . ASP A 1 124 ? -24.271 13.436 25.242 1.00 64.69 124 ASP A CA 1
ATOM 943 C C . ASP A 1 124 ? -24.462 14.527 24.154 1.00 64.69 124 ASP A C 1
ATOM 945 O O . ASP A 1 124 ? -25.480 15.214 24.088 1.00 64.69 124 ASP A O 1
ATOM 949 N N . TRP A 1 125 ? -23.479 14.711 23.266 1.00 59.72 125 TRP A N 1
ATOM 950 C CA . TRP A 1 125 ? -23.443 15.717 22.212 1.00 59.72 125 TRP A CA 1
ATOM 951 C C . TRP A 1 125 ? -24.662 15.628 21.300 1.00 59.72 125 TRP A C 1
ATOM 953 O O . TRP A 1 125 ? -25.179 16.652 20.855 1.00 59.72 125 TRP A O 1
ATOM 963 N N . HIS A 1 126 ? -25.145 14.410 21.043 1.00 57.53 126 HIS A N 1
ATOM 964 C CA . HIS A 1 126 ? -26.349 14.211 20.249 1.00 57.53 126 HIS A CA 1
ATOM 965 C C . HIS A 1 126 ? -27.601 14.720 20.965 1.00 57.53 126 HIS A C 1
ATOM 967 O O . HIS A 1 126 ? -28.421 15.371 20.320 1.00 57.53 126 HIS A O 1
ATOM 973 N N . LYS A 1 127 ? -27.704 14.544 22.289 1.00 62.59 127 LYS A N 1
ATOM 974 C CA . LYS A 1 127 ? -28.853 15.013 23.069 1.00 62.59 127 LYS A CA 1
ATOM 975 C C . LYS A 1 127 ? -28.941 16.540 23.061 1.00 62.59 127 LYS A C 1
ATOM 977 O O . LYS A 1 127 ? -29.992 17.093 22.779 1.00 62.59 127 LYS A O 1
ATOM 982 N N . THR A 1 128 ? -27.817 17.240 23.236 1.00 62.00 128 THR A N 1
ATOM 983 C CA . THR A 1 128 ? -27.823 18.716 23.295 1.00 62.00 128 THR A CA 1
ATOM 984 C C . THR A 1 128 ? -27.875 19.404 21.924 1.00 62.00 128 THR A C 1
ATOM 986 O O . THR A 1 128 ? -28.338 20.541 21.826 1.00 62.00 128 THR A O 1
ATOM 989 N N . SER A 1 129 ? -27.373 18.761 20.861 1.00 63.19 129 SER A N 1
ATOM 990 C CA . SER A 1 129 ? -27.288 19.370 19.524 1.00 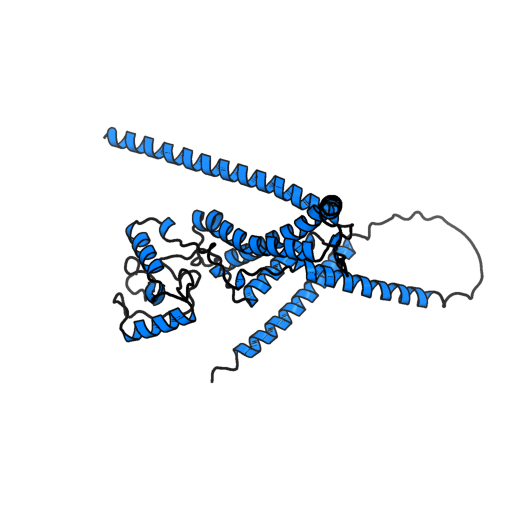63.19 129 SER A CA 1
ATOM 991 C C . SER A 1 129 ? -28.526 19.096 18.657 1.00 63.19 129 SER A C 1
ATOM 993 O O . SER A 1 129 ? -28.953 19.988 17.921 1.00 63.19 129 SER A O 1
ATOM 995 N N . LEU A 1 130 ? -29.144 17.907 18.762 1.00 60.31 130 LEU A N 1
ATOM 996 C CA . LEU A 1 130 ? -30.391 17.599 18.042 1.00 60.31 130 LEU A CA 1
ATOM 997 C C . LEU A 1 130 ? -31.602 18.303 18.657 1.00 60.31 130 LEU A C 1
ATOM 999 O O . LEU A 1 130 ? -32.389 18.870 17.902 1.00 60.31 130 LEU A O 1
ATOM 1003 N N . GLU A 1 131 ? -31.705 18.387 19.990 1.00 63.31 131 GLU A N 1
ATOM 1004 C CA . GLU A 1 131 ? -32.779 19.152 20.651 1.00 63.31 131 GLU A CA 1
ATOM 1005 C C . GLU A 1 131 ? -32.771 20.634 20.235 1.00 63.31 131 GLU A C 1
ATOM 1007 O O . GLU A 1 131 ? -33.820 21.267 20.146 1.00 63.31 131 GLU A O 1
ATOM 1012 N N . LYS A 1 132 ? -31.598 21.190 19.894 1.00 69.44 132 LYS A N 1
ATOM 1013 C CA . LYS A 1 132 ? -31.468 22.568 19.392 1.00 69.44 132 LYS A CA 1
ATOM 1014 C C . LYS A 1 132 ? -31.749 22.741 17.900 1.00 69.44 132 LYS A C 1
ATOM 1016 O O . LYS A 1 132 ? -31.921 23.879 17.466 1.00 69.44 132 LYS A O 1
ATOM 1021 N N . ARG A 1 133 ? -31.749 21.669 17.099 1.00 62.41 133 ARG A N 1
ATOM 1022 C CA . ARG A 1 133 ? -31.915 21.752 15.635 1.00 62.41 133 ARG A CA 1
ATOM 1023 C C . ARG A 1 133 ? -33.189 21.115 15.093 1.00 62.41 133 ARG A C 1
ATOM 1025 O O . ARG A 1 133 ? -33.521 21.407 13.948 1.00 62.41 133 ARG A O 1
ATOM 1032 N N . GLN A 1 134 ? -33.905 20.295 15.857 1.00 55.84 134 GLN A N 1
ATOM 1033 C CA . GLN A 1 134 ? -35.081 19.584 15.354 1.00 55.84 134 GLN A CA 1
ATOM 1034 C C . GLN A 1 134 ? -36.330 19.833 16.198 1.00 55.84 134 GLN A C 1
ATOM 1036 O O . GLN A 1 134 ? -36.699 19.053 17.068 1.00 55.84 134 GLN A O 1
ATOM 1041 N N . GLY A 1 135 ? -37.060 20.882 15.817 1.00 59.88 135 GLY A N 1
ATOM 1042 C CA . GLY A 1 135 ? -38.498 20.723 15.652 1.00 59.88 135 GLY A CA 1
ATOM 1043 C C . GLY A 1 135 ? -38.739 19.926 14.366 1.00 59.88 135 GLY A C 1
ATOM 1044 O O . GLY A 1 135 ? -38.267 20.326 13.307 1.00 59.88 135 GLY A O 1
ATOM 1045 N N . TYR A 1 136 ? -39.462 18.810 14.455 1.00 52.72 136 TYR A N 1
ATOM 1046 C CA . TYR A 1 136 ? -40.102 18.142 13.313 1.00 52.72 136 TYR A CA 1
ATOM 1047 C C . TYR A 1 136 ? -39.202 17.505 12.229 1.00 52.72 136 TYR A C 1
ATOM 1049 O O . TYR A 1 136 ? -39.265 17.894 11.071 1.00 52.72 136 TYR A O 1
ATOM 1057 N N . VAL A 1 137 ? -38.476 16.423 12.539 1.00 62.78 137 VAL A N 1
ATOM 1058 C CA . VAL A 1 137 ? -38.408 15.256 11.624 1.00 62.78 137 VAL A CA 1
ATOM 1059 C C . VAL A 1 137 ? -38.308 13.997 12.482 1.00 62.78 137 VAL A C 1
ATOM 1061 O O . VAL A 1 137 ? -37.254 13.697 13.034 1.00 62.78 137 VAL A O 1
ATOM 1064 N N . HIS A 1 138 ? -39.414 13.267 12.617 1.00 63.91 138 HIS A N 1
ATOM 1065 C CA . HIS A 1 138 ? -39.422 11.963 13.271 1.00 63.91 138 HIS A CA 1
ATOM 1066 C C . HIS A 1 138 ? -38.700 10.981 12.339 1.00 63.91 138 HIS A C 1
ATOM 1068 O O . HIS A 1 138 ? -39.254 10.597 11.313 1.00 63.91 138 HIS A O 1
ATOM 1074 N N . VAL A 1 139 ? -37.447 10.631 12.635 1.00 61.91 139 VAL A N 1
ATOM 1075 C CA . VAL A 1 139 ? -36.740 9.563 11.915 1.00 61.91 139 VAL A CA 1
ATOM 1076 C C . VAL A 1 139 ? -37.253 8.238 12.488 1.00 61.91 139 VAL A C 1
ATOM 1078 O O . VAL A 1 139 ? -36.989 7.958 13.657 1.00 61.91 139 VAL A O 1
ATOM 1081 N N . PRO A 1 140 ? -38.044 7.445 11.745 1.00 56.72 140 PRO A N 1
ATOM 1082 C CA . PRO A 1 140 ? -38.519 6.162 12.230 1.00 56.72 140 PRO A CA 1
ATOM 1083 C C . PRO A 1 140 ? -37.377 5.146 12.114 1.00 56.72 140 PRO A C 1
ATOM 1085 O O . PRO A 1 140 ? -36.725 5.062 11.074 1.00 56.72 140 PRO A O 1
ATOM 1088 N N . ASN A 1 141 ? -37.184 4.359 13.170 1.00 58.72 141 ASN A N 1
ATOM 1089 C CA . ASN A 1 141 ? -36.224 3.255 13.300 1.00 58.72 141 ASN A CA 1
ATOM 1090 C C . ASN A 1 141 ? -34.774 3.670 13.602 1.00 58.72 141 ASN A C 1
ATOM 1092 O O . ASN A 1 141 ? -33.865 3.540 12.780 1.00 58.72 141 ASN A O 1
ATOM 1096 N N . GLU A 1 142 ? -34.536 4.081 14.849 1.00 71.88 142 GLU A N 1
ATOM 1097 C CA . GLU A 1 142 ? -33.199 4.044 15.443 1.00 71.88 142 GLU A CA 1
ATOM 1098 C C . GLU A 1 142 ? -32.771 2.584 15.655 1.00 71.88 142 GLU A C 1
ATOM 1100 O O . GLU A 1 142 ? -33.091 1.946 16.657 1.00 71.88 142 GLU A O 1
ATOM 1105 N N . TYR A 1 143 ? -32.038 2.027 14.692 1.00 80.19 143 TYR A N 1
ATOM 1106 C CA . TYR A 1 143 ? -31.342 0.760 14.892 1.00 80.19 143 TYR A CA 1
ATOM 1107 C C . TYR A 1 143 ? -30.124 1.007 15.787 1.00 80.19 143 TYR A C 1
ATOM 1109 O O . TYR A 1 143 ? -29.122 1.566 15.338 1.00 80.19 143 TYR A O 1
ATOM 1117 N N . SER A 1 144 ? -30.211 0.597 17.054 1.00 82.25 144 SER A N 1
ATOM 1118 C CA . SER A 1 144 ? -29.062 0.563 17.960 1.00 82.25 144 SER A CA 1
ATOM 1119 C C . SER A 1 144 ? -28.432 -0.825 17.934 1.00 82.25 144 SER A C 1
ATOM 1121 O O . SER A 1 144 ? -29.090 -1.797 18.306 1.00 82.25 144 SER A O 1
ATOM 1123 N N . LEU A 1 145 ? -27.164 -0.928 17.538 1.00 82.88 145 LEU A N 1
ATOM 1124 C CA . LEU A 1 145 ? -26.406 -2.174 17.646 1.00 82.88 145 LEU A CA 1
ATOM 1125 C C . LEU A 1 145 ? -25.588 -2.149 18.941 1.00 82.88 145 LEU A C 1
ATOM 1127 O O . LEU A 1 145 ? -24.820 -1.213 19.159 1.00 82.88 145 LEU A O 1
ATOM 1131 N N . ALA A 1 146 ? -25.753 -3.160 19.796 1.00 84.81 146 ALA A N 1
ATOM 1132 C CA . ALA A 1 146 ? -24.885 -3.368 20.950 1.00 84.81 146 ALA A CA 1
ATOM 1133 C C . ALA A 1 146 ? -23.586 -4.029 20.475 1.00 84.81 146 ALA A C 1
ATOM 1135 O O . ALA A 1 146 ? -23.627 -5.122 19.925 1.00 84.81 146 ALA A O 1
ATOM 1136 N N . ILE A 1 147 ? -22.436 -3.383 20.649 1.00 84.19 147 ILE A N 1
ATOM 1137 C CA . ILE A 1 147 ? -21.142 -3.928 20.210 1.00 84.19 147 ILE A CA 1
ATOM 1138 C C . ILE A 1 147 ? -20.264 -4.165 21.442 1.00 84.19 147 ILE A C 1
ATOM 1140 O O . ILE A 1 147 ? -20.026 -3.240 22.217 1.00 84.19 147 ILE A O 1
ATOM 1144 N N . SER A 1 148 ? -19.785 -5.404 21.609 1.00 84.12 148 SER A N 1
ATOM 1145 C CA . SER A 1 148 ? -18.741 -5.766 22.577 1.00 84.12 148 SER A CA 1
ATOM 1146 C C . SER A 1 148 ? -17.422 -5.988 21.842 1.00 84.12 148 SER A C 1
ATOM 1148 O O . SER A 1 148 ? -17.297 -6.880 20.995 1.00 84.12 148 SER A O 1
ATOM 1150 N N . VAL A 1 149 ? -16.439 -5.149 22.153 1.00 79.62 149 VAL A N 1
ATOM 1151 C CA . VAL A 1 149 ? -15.144 -5.104 21.475 1.00 79.62 149 VAL A CA 1
ATOM 1152 C C . VAL A 1 149 ? -14.069 -5.500 22.470 1.00 79.62 149 VAL A C 1
ATOM 1154 O O . VAL A 1 149 ? -13.999 -4.930 23.555 1.00 79.62 149 VAL A O 1
ATOM 1157 N N . ARG A 1 150 ? -13.207 -6.441 22.084 1.00 85.00 150 ARG A N 1
ATOM 1158 C CA . ARG A 1 150 ? -12.063 -6.865 22.893 1.00 85.00 150 ARG A CA 1
ATOM 1159 C C . ARG A 1 150 ? -10.768 -6.338 22.269 1.00 85.00 150 ARG A C 1
ATOM 1161 O O . ARG A 1 150 ? -10.653 -6.325 21.043 1.00 85.00 150 ARG A O 1
ATOM 1168 N N . PRO A 1 151 ? -9.746 -5.961 23.053 1.00 79.50 151 PRO A N 1
ATOM 1169 C CA . PRO A 1 151 ? -8.427 -5.594 22.526 1.00 79.50 151 PRO A CA 1
ATOM 1170 C C . PRO A 1 151 ? -7.812 -6.679 21.625 1.00 79.50 151 PRO A C 1
ATOM 1172 O O . PRO A 1 151 ? -7.145 -6.362 20.638 1.00 79.50 151 PRO A O 1
ATOM 1175 N N . ALA A 1 152 ? -8.104 -7.954 21.909 1.00 86.50 152 ALA A N 1
ATOM 1176 C CA . ALA A 1 152 ? -7.712 -9.103 21.090 1.00 86.50 152 ALA A CA 1
ATOM 1177 C C . ALA A 1 152 ? -8.273 -9.067 19.649 1.00 86.50 152 ALA A C 1
ATOM 1179 O O . ALA A 1 152 ? -7.713 -9.696 18.749 1.00 86.50 152 ALA A O 1
ATOM 1180 N N . ASP A 1 153 ? -9.320 -8.276 19.387 1.00 88.50 153 ASP A N 1
ATOM 1181 C CA . ASP A 1 153 ? -9.899 -8.120 18.049 1.00 88.50 153 ASP A CA 1
ATOM 1182 C C . ASP A 1 153 ? -9.005 -7.298 17.122 1.00 88.50 153 ASP A C 1
ATOM 1184 O O . ASP A 1 153 ? -9.100 -7.412 15.901 1.00 88.50 153 ASP A O 1
ATOM 1188 N N . VAL A 1 154 ? -8.111 -6.473 17.669 1.00 88.81 154 VAL A N 1
ATOM 1189 C CA . VAL A 1 154 ? -7.264 -5.576 16.876 1.00 88.81 154 VAL A CA 1
ATOM 1190 C C . VAL A 1 154 ? -6.268 -6.359 16.013 1.00 88.81 154 VAL A C 1
ATOM 1192 O O . VAL A 1 154 ? -6.246 -6.121 14.799 1.00 88.81 154 VAL A O 1
ATOM 1195 N N . PRO A 1 155 ? -5.486 -7.319 16.555 1.00 92.50 155 PRO A N 1
ATOM 1196 C CA . PRO A 1 155 ? -4.700 -8.233 15.731 1.00 92.50 155 PRO A CA 1
ATOM 1197 C C . PRO A 1 155 ? -5.542 -8.965 14.682 1.00 92.50 155 PRO A C 1
ATOM 1199 O O . PRO A 1 155 ? -5.144 -9.018 13.517 1.00 92.50 155 PRO A O 1
ATOM 1202 N N . LEU A 1 156 ? -6.727 -9.466 15.055 1.00 93.94 156 LEU A N 1
ATOM 1203 C CA . LEU A 1 156 ? -7.624 -10.175 14.138 1.00 93.94 156 LEU A CA 1
ATOM 1204 C C . LEU A 1 156 ? -8.072 -9.278 12.972 1.00 93.94 156 LEU A C 1
ATOM 1206 O O . LEU A 1 156 ? -8.067 -9.705 11.818 1.00 93.94 156 LEU A O 1
ATOM 1210 N N . CYS A 1 157 ? -8.364 -8.005 13.236 1.00 94.69 157 CYS A N 1
ATOM 1211 C CA . CYS A 1 157 ? -8.690 -7.020 12.205 1.00 94.69 157 CYS A CA 1
ATOM 1212 C C . CYS A 1 157 ? -7.476 -6.651 11.338 1.00 94.69 157 CYS A C 1
ATOM 1214 O O . CYS A 1 157 ? -7.619 -6.417 10.133 1.00 94.69 157 CYS A O 1
ATOM 1216 N N . GLY A 1 158 ? -6.270 -6.642 11.915 1.00 96.12 158 GLY A N 1
ATOM 1217 C CA . GLY A 1 158 ? -5.013 -6.534 11.174 1.00 96.12 158 GLY A CA 1
ATOM 1218 C C . GLY A 1 158 ? -4.844 -7.684 10.176 1.00 96.12 158 GLY A C 1
ATOM 1219 O O . GLY A 1 158 ? -4.592 -7.443 8.993 1.00 96.12 158 GLY A O 1
ATOM 1220 N N . PHE A 1 159 ? -5.071 -8.928 10.609 1.00 96.56 159 PHE A N 1
ATOM 1221 C CA . PHE A 1 159 ? -5.067 -10.105 9.730 1.00 96.56 159 PHE A CA 1
ATOM 1222 C C . PHE A 1 159 ? -6.174 -10.054 8.678 1.00 96.56 159 PHE A C 1
ATOM 1224 O O . PHE A 1 159 ? -5.917 -10.280 7.495 1.00 96.56 159 PHE A O 1
ATOM 1231 N N . GLY A 1 160 ? -7.389 -9.683 9.073 1.00 96.12 160 GLY A N 1
ATOM 1232 C CA . GLY A 1 160 ? -8.493 -9.481 8.145 1.00 96.12 160 GLY A CA 1
ATOM 1233 C C . GLY A 1 160 ? -8.160 -8.441 7.070 1.00 96.12 160 GLY A C 1
ATOM 1234 O O . GLY A 1 160 ? -8.439 -8.654 5.891 1.00 96.12 160 GLY A O 1
ATOM 1235 N N . SER A 1 161 ? -7.447 -7.371 7.433 1.00 97.50 161 SER A N 1
ATOM 1236 C CA . SER A 1 161 ? -6.964 -6.367 6.478 1.00 97.50 161 SER A CA 1
ATOM 1237 C C . SER A 1 161 ? -5.963 -6.948 5.471 1.00 97.50 161 SER A C 1
ATOM 1239 O O . SER A 1 161 ? -6.000 -6.566 4.302 1.00 97.50 161 SER A O 1
ATOM 1241 N N . LEU A 1 162 ? -5.111 -7.907 5.862 1.00 97.94 162 LEU A N 1
ATOM 1242 C CA . LEU A 1 162 ? -4.231 -8.628 4.927 1.00 97.94 162 LEU A CA 1
ATOM 1243 C C . LEU A 1 162 ? -5.034 -9.437 3.903 1.00 97.94 162 LEU A C 1
ATOM 1245 O O . LEU A 1 162 ? -4.716 -9.411 2.710 1.00 97.94 162 LEU A O 1
ATOM 1249 N N . ILE A 1 163 ? -6.075 -10.135 4.366 1.00 97.25 163 ILE A N 1
ATOM 1250 C CA . ILE A 1 163 ? -6.956 -10.952 3.523 1.00 97.25 163 ILE A CA 1
ATOM 1251 C C . ILE A 1 163 ? -7.689 -10.054 2.524 1.00 97.25 163 ILE A C 1
ATOM 1253 O O . ILE A 1 163 ? -7.590 -10.274 1.316 1.00 97.25 163 ILE A O 1
ATOM 1257 N N . VAL A 1 164 ? -8.347 -8.996 3.007 1.00 97.12 164 VAL A N 1
ATOM 1258 C CA . VAL A 1 164 ? -9.061 -8.014 2.175 1.00 97.12 164 VAL A CA 1
ATOM 1259 C C . VAL A 1 164 ? -8.118 -7.387 1.151 1.00 97.12 164 VAL A C 1
ATOM 1261 O O . VAL A 1 164 ? -8.402 -7.404 -0.048 1.00 97.12 164 VAL A O 1
ATOM 1264 N N . PHE A 1 165 ? -6.946 -6.916 1.588 1.00 98.00 165 PHE A N 1
ATOM 1265 C CA . PHE A 1 165 ? -5.930 -6.345 0.706 1.00 98.00 165 PHE A CA 1
ATOM 1266 C C . PHE A 1 165 ? -5.542 -7.319 -0.417 1.00 98.00 165 PHE A C 1
ATOM 1268 O O . PHE A 1 165 ? -5.427 -6.923 -1.581 1.00 98.00 165 PHE A O 1
ATOM 1275 N N . ARG A 1 166 ? -5.366 -8.607 -0.097 1.00 97.94 166 ARG A N 1
ATOM 1276 C CA . ARG A 1 166 ? -4.990 -9.637 -1.072 1.00 97.94 166 ARG A CA 1
ATOM 1277 C C . ARG A 1 166 ? -6.128 -9.985 -2.034 1.00 97.94 166 ARG A C 1
ATOM 1279 O O . ARG A 1 166 ? -5.847 -10.156 -3.226 1.00 97.94 166 ARG A O 1
ATOM 1286 N N . ILE A 1 167 ? -7.369 -10.072 -1.544 1.00 97.12 167 ILE A N 1
ATOM 1287 C CA . ILE A 1 167 ? -8.582 -10.335 -2.339 1.00 97.12 167 ILE A CA 1
ATOM 1288 C C . ILE A 1 167 ? -8.811 -9.213 -3.353 1.00 97.12 167 ILE A C 1
ATOM 1290 O O . ILE A 1 167 ? -9.048 -9.492 -4.526 1.00 97.12 167 ILE A O 1
ATOM 1294 N N . LEU A 1 168 ? -8.619 -7.956 -2.947 1.00 96.62 168 LEU A N 1
ATOM 1295 C CA . LEU A 1 168 ? -8.739 -6.774 -3.809 1.00 96.62 168 LEU A CA 1
ATOM 1296 C C . LEU A 1 168 ? -7.559 -6.598 -4.794 1.00 96.62 168 LEU A C 1
ATOM 1298 O O . LEU A 1 168 ? -7.382 -5.540 -5.404 1.00 96.62 168 LEU A O 1
ATOM 1302 N N . GLY A 1 169 ? -6.726 -7.630 -4.963 1.00 96.38 169 GLY A N 1
ATOM 1303 C CA . GLY A 1 169 ? -5.627 -7.663 -5.931 1.00 96.38 169 GLY A CA 1
ATOM 1304 C C . GLY A 1 169 ? -4.349 -6.957 -5.470 1.00 96.38 169 GLY A C 1
ATOM 1305 O O . GLY A 1 169 ? -3.441 -6.724 -6.280 1.00 96.38 169 GLY A O 1
ATOM 1306 N N . GLY A 1 170 ? -4.260 -6.614 -4.186 1.00 97.19 170 GLY A N 1
ATOM 1307 C CA . GLY A 1 170 ? -3.065 -6.058 -3.574 1.00 97.19 170 GLY A CA 1
ATOM 1308 C C . GLY A 1 170 ? -1.910 -7.059 -3.576 1.00 97.19 170 GLY A C 1
ATOM 1309 O O . GLY A 1 170 ? -2.074 -8.260 -3.361 1.00 97.19 170 GLY A O 1
ATOM 1310 N N . ARG A 1 171 ? -0.699 -6.554 -3.819 1.00 97.62 171 ARG A N 1
ATOM 1311 C CA . ARG A 1 171 ? 0.553 -7.295 -3.594 1.00 97.62 171 ARG A CA 1
ATOM 1312 C C . ARG A 1 171 ? 1.305 -6.598 -2.484 1.00 97.62 171 ARG A C 1
ATOM 1314 O O . ARG A 1 171 ? 1.456 -5.385 -2.554 1.00 97.62 171 ARG A O 1
ATOM 1321 N N . PHE A 1 172 ? 1.841 -7.314 -1.509 1.00 98.06 172 PHE A N 1
ATOM 1322 C CA . PHE A 1 172 ? 2.535 -6.649 -0.402 1.00 98.06 172 PHE A CA 1
ATOM 1323 C C . PHE A 1 172 ? 3.729 -5.810 -0.880 1.00 98.06 172 PHE A C 1
ATOM 1325 O O . PHE A 1 172 ? 3.898 -4.671 -0.467 1.00 98.06 172 PHE A O 1
ATOM 1332 N N . ARG A 1 173 ? 4.460 -6.270 -1.903 1.00 97.38 173 ARG A N 1
ATOM 1333 C CA . ARG A 1 173 ? 5.511 -5.470 -2.561 1.00 97.38 173 ARG A CA 1
ATOM 1334 C C . ARG A 1 173 ? 5.006 -4.129 -3.124 1.00 97.38 173 ARG A C 1
ATOM 1336 O O . ARG A 1 173 ? 5.788 -3.195 -3.249 1.00 97.38 173 ARG A O 1
ATOM 1343 N N . SER A 1 174 ? 3.715 -4.028 -3.450 1.00 97.25 174 SER A N 1
ATOM 1344 C CA . SER A 1 174 ? 3.084 -2.822 -3.999 1.00 97.25 174 SER A CA 1
ATOM 1345 C C . SER A 1 174 ? 2.786 -1.734 -2.970 1.00 97.25 174 SER A C 1
ATOM 1347 O O . SER A 1 174 ? 2.400 -0.652 -3.390 1.00 97.25 174 SER A O 1
ATOM 1349 N N . VAL A 1 175 ? 2.972 -1.964 -1.663 1.00 97.44 175 VAL A N 1
ATOM 1350 C CA . VAL A 1 175 ? 2.903 -0.888 -0.653 1.00 97.44 175 VAL A CA 1
ATOM 1351 C C . VAL A 1 175 ? 4.275 -0.311 -0.303 1.00 97.44 175 VAL A C 1
ATOM 1353 O O . VAL A 1 175 ? 4.351 0.630 0.477 1.00 97.44 175 VAL A O 1
ATOM 1356 N N . LEU A 1 176 ? 5.357 -0.821 -0.898 1.00 97.81 176 LEU A N 1
ATOM 1357 C CA . LEU A 1 176 ? 6.697 -0.262 -0.731 1.00 97.81 176 LEU A CA 1
ATOM 1358 C C . LEU A 1 176 ? 7.034 0.716 -1.848 1.00 97.81 176 LEU A C 1
ATOM 1360 O O . LEU A 1 176 ? 6.604 0.496 -2.977 1.00 97.81 176 LEU A O 1
ATOM 1364 N N . PRO A 1 177 ? 7.900 1.709 -1.600 1.00 97.75 177 PRO A N 1
ATOM 1365 C CA . PRO A 1 177 ? 8.428 2.560 -2.653 1.00 97.75 177 PRO A CA 1
ATOM 1366 C C . PRO A 1 177 ? 9.086 1.763 -3.794 1.00 97.75 177 PRO A C 1
ATOM 1368 O O . PRO A 1 177 ? 9.751 0.737 -3.598 1.00 97.75 177 PRO A O 1
ATOM 1371 N N . SER A 1 178 ? 8.937 2.247 -5.021 1.00 97.81 178 SER A N 1
ATOM 1372 C CA . SER A 1 178 ? 9.594 1.675 -6.195 1.00 97.81 178 SER A CA 1
ATOM 1373 C C . SER A 1 178 ? 11.047 2.107 -6.294 1.00 97.81 178 SER A C 1
ATOM 1375 O O . SER A 1 178 ? 11.357 3.285 -6.139 1.00 97.81 178 SER A O 1
ATOM 1377 N N . SER A 1 179 ? 11.927 1.167 -6.634 1.00 96.31 179 SER A N 1
ATOM 1378 C CA . SER A 1 179 ? 13.248 1.517 -7.153 1.00 96.31 179 SER A CA 1
ATOM 1379 C C . SER A 1 179 ? 13.121 1.944 -8.615 1.00 96.31 179 SER A C 1
ATOM 1381 O O . SER A 1 179 ? 12.391 1.313 -9.380 1.00 96.31 179 SER A O 1
ATOM 1383 N N . LEU A 1 180 ? 13.826 3.004 -9.004 1.00 96.56 180 LEU A N 1
ATOM 1384 C CA . LEU A 1 180 ? 13.913 3.441 -10.397 1.00 96.56 180 LEU A CA 1
ATOM 1385 C C . LEU A 1 180 ? 14.990 2.690 -11.188 1.00 96.56 180 LEU A C 1
ATOM 1387 O O . LEU A 1 180 ? 14.995 2.789 -12.399 1.00 96.56 180 LEU A O 1
ATOM 1391 N N . ILE A 1 181 ? 15.883 1.931 -10.549 1.00 96.19 181 ILE A N 1
ATOM 1392 C CA . ILE A 1 181 ? 16.983 1.213 -11.232 1.00 96.19 181 ILE A CA 1
ATOM 1393 C C . ILE A 1 181 ? 16.809 -0.315 -11.230 1.00 96.19 181 ILE A C 1
ATOM 1395 O O . ILE A 1 181 ? 17.651 -1.051 -11.738 1.00 96.19 181 ILE A O 1
ATOM 1399 N N . HIS A 1 182 ? 15.711 -0.793 -10.650 1.00 97.12 182 HIS A N 1
ATOM 1400 C CA . HIS A 1 182 ? 15.340 -2.202 -10.545 1.00 97.12 182 HIS A CA 1
ATOM 1401 C C . HIS A 1 182 ? 13.857 -2.373 -10.908 1.00 97.12 182 HIS A C 1
ATOM 1403 O O . HIS A 1 182 ? 13.152 -1.373 -11.075 1.00 97.12 182 HIS A O 1
ATOM 1409 N N . PRO A 1 183 ? 13.324 -3.609 -11.002 1.00 98.00 183 PRO A N 1
ATOM 1410 C CA . PRO A 1 183 ? 11.891 -3.791 -11.185 1.00 98.00 183 PRO A CA 1
ATOM 1411 C C . PRO A 1 183 ? 11.120 -3.140 -10.026 1.00 98.00 183 PRO A C 1
ATOM 1413 O O . PRO A 1 183 ? 11.251 -3.546 -8.867 1.00 98.00 183 PRO A O 1
ATOM 1416 N N . GLY A 1 184 ? 10.330 -2.111 -10.345 1.00 97.94 184 GLY A N 1
ATOM 1417 C CA . GLY A 1 184 ? 9.544 -1.369 -9.364 1.00 97.94 184 GLY A CA 1
ATOM 1418 C C . GLY A 1 184 ? 8.460 -2.204 -8.674 1.00 97.94 184 GLY A C 1
ATOM 1419 O O . GLY A 1 184 ? 8.223 -3.372 -8.990 1.00 97.94 184 GLY A O 1
ATOM 1420 N N . ALA A 1 185 ? 7.757 -1.574 -7.736 1.00 97.75 185 ALA A N 1
ATOM 1421 C CA . ALA A 1 185 ? 6.732 -2.189 -6.896 1.00 97.75 185 ALA A CA 1
ATOM 1422 C C . ALA A 1 185 ? 5.558 -2.772 -7.702 1.00 97.75 185 ALA A C 1
ATOM 1424 O O . ALA A 1 185 ? 4.842 -3.660 -7.232 1.00 97.75 185 ALA A O 1
ATOM 1425 N N . PHE A 1 186 ? 5.383 -2.294 -8.937 1.00 98.06 186 PHE A N 1
ATOM 1426 C CA . PHE A 1 186 ? 4.309 -2.694 -9.832 1.00 98.06 186 PHE A CA 1
ATOM 1427 C C . PHE A 1 186 ? 4.757 -3.603 -10.977 1.00 98.06 186 PHE A C 1
ATOM 1429 O O . PHE A 1 186 ? 3.900 -4.045 -11.737 1.00 98.06 186 PHE A O 1
ATOM 1436 N N . ALA A 1 187 ? 6.039 -3.963 -11.074 1.00 97.94 187 ALA A N 1
ATOM 1437 C CA . ALA A 1 187 ? 6.543 -4.875 -12.101 1.00 97.94 187 ALA A CA 1
ATOM 1438 C C . ALA A 1 187 ? 5.780 -6.212 -12.110 1.00 97.94 187 ALA A C 1
ATOM 1440 O O . ALA A 1 187 ? 5.528 -6.793 -11.052 1.00 97.94 187 ALA A O 1
ATOM 1441 N N . ARG A 1 188 ? 5.367 -6.675 -13.297 1.00 96.94 188 ARG A N 1
ATOM 1442 C CA . ARG A 1 188 ? 4.625 -7.937 -13.490 1.00 96.94 188 ARG A CA 1
ATOM 1443 C C . ARG A 1 188 ? 5.243 -8.787 -14.593 1.00 96.94 188 ARG A C 1
ATOM 1445 O O . ARG A 1 188 ? 5.823 -9.821 -14.298 1.00 96.94 188 ARG A O 1
ATOM 1452 N N . LYS A 1 189 ? 5.162 -8.321 -15.839 1.00 97.88 189 LYS A N 1
ATOM 1453 C CA . LYS A 1 189 ? 5.756 -8.980 -17.010 1.00 97.88 189 LYS A CA 1
ATOM 1454 C C . LYS A 1 189 ? 6.831 -8.096 -17.640 1.00 97.88 189 LYS A C 1
ATOM 1456 O O . LYS A 1 189 ? 6.818 -6.875 -17.463 1.00 97.88 189 LYS A O 1
ATOM 1461 N N . TYR A 1 190 ? 7.751 -8.729 -18.361 1.00 98.19 190 TYR A N 1
ATOM 1462 C CA . TYR A 1 190 ? 8.840 -8.075 -19.080 1.00 98.19 190 TYR A CA 1
ATOM 1463 C C . TYR A 1 190 ? 9.061 -8.729 -20.444 1.00 98.19 190 TYR A C 1
ATOM 1465 O O . TYR A 1 190 ? 8.594 -9.838 -20.693 1.00 98.19 190 TYR A O 1
ATOM 1473 N N . ILE A 1 191 ? 9.797 -8.039 -21.314 1.00 98.06 191 ILE A N 1
ATOM 1474 C CA . ILE A 1 191 ? 10.293 -8.582 -22.584 1.00 98.06 191 ILE A CA 1
ATOM 1475 C C . ILE A 1 191 ? 11.825 -8.606 -22.519 1.00 98.06 191 ILE A C 1
ATOM 1477 O O . ILE A 1 191 ? 12.404 -7.591 -22.137 1.00 98.06 191 ILE A O 1
ATOM 1481 N N . PRO A 1 192 ? 12.512 -9.708 -22.861 1.00 97.44 192 PRO A N 1
ATOM 1482 C CA . PRO A 1 192 ? 13.973 -9.719 -22.922 1.00 97.44 192 PRO A CA 1
ATOM 1483 C C . PRO A 1 192 ? 14.503 -8.641 -23.880 1.00 97.44 192 PRO A C 1
ATOM 1485 O O . PRO A 1 192 ? 13.986 -8.486 -24.990 1.00 97.44 192 PRO A O 1
ATOM 1488 N N . ALA A 1 193 ? 15.517 -7.885 -23.459 1.00 96.50 193 ALA A N 1
ATOM 1489 C CA . ALA A 1 193 ? 16.157 -6.891 -24.314 1.00 96.50 193 ALA A CA 1
ATOM 1490 C C . ALA A 1 193 ? 17.268 -7.544 -25.151 1.00 96.50 193 ALA A C 1
ATOM 1492 O O . ALA A 1 193 ? 18.051 -8.348 -24.644 1.00 96.50 193 ALA A O 1
ATOM 1493 N N . LYS A 1 194 ? 17.353 -7.187 -26.439 1.00 93.94 194 LYS A N 1
ATOM 1494 C CA . LYS A 1 194 ? 18.446 -7.603 -27.333 1.00 93.94 194 LYS A CA 1
ATOM 1495 C C . LYS A 1 194 ? 19.617 -6.618 -27.201 1.00 93.94 194 LYS A C 1
ATOM 1497 O O . LYS A 1 194 ? 19.852 -5.803 -28.090 1.00 93.94 194 LYS A O 1
ATOM 1502 N N . GLY A 1 195 ? 20.288 -6.663 -26.051 1.00 91.19 195 GLY A N 1
ATOM 1503 C CA . GLY A 1 195 ? 21.380 -5.753 -25.691 1.00 91.19 195 GLY A CA 1
ATOM 1504 C C . GLY A 1 195 ? 20.908 -4.362 -25.247 1.00 91.19 195 GLY A C 1
ATOM 1505 O O . GLY A 1 195 ? 19.763 -4.180 -24.833 1.00 91.19 195 GLY A O 1
ATOM 1506 N N . GLN A 1 196 ? 21.805 -3.380 -25.362 1.00 91.25 196 GLN A N 1
ATOM 1507 C CA . GLN A 1 196 ? 21.604 -2.003 -24.880 1.00 91.25 196 GLN A CA 1
ATOM 1508 C C . GLN A 1 196 ? 20.796 -1.115 -25.841 1.00 91.25 196 GLN A C 1
ATOM 1510 O O . GLN A 1 196 ? 20.455 0.023 -25.509 1.00 91.25 196 GLN A O 1
ATOM 1515 N N . ASN A 1 197 ? 20.472 -1.631 -27.029 1.00 93.12 197 ASN A N 1
ATOM 1516 C CA . ASN A 1 197 ? 19.709 -0.915 -28.044 1.00 93.12 197 ASN A CA 1
ATOM 1517 C C . ASN A 1 197 ? 18.275 -0.636 -27.582 1.00 93.12 197 ASN A C 1
ATOM 1519 O O . ASN A 1 197 ? 17.681 -1.395 -26.811 1.00 93.12 197 ASN A O 1
ATOM 1523 N N . TYR A 1 198 ? 17.686 0.439 -28.106 1.00 92.88 198 TYR A N 1
ATOM 1524 C CA . TYR A 1 198 ? 16.270 0.730 -27.900 1.00 92.88 198 TYR A CA 1
ATOM 1525 C C . TYR A 1 198 ? 15.374 -0.398 -28.431 1.00 92.88 198 TYR A C 1
ATOM 1527 O O . TYR A 1 198 ? 15.684 -1.066 -29.417 1.00 92.88 198 TYR A O 1
ATOM 1535 N N . ALA A 1 199 ? 14.205 -0.566 -27.807 1.00 94.31 199 ALA A N 1
ATOM 1536 C CA . ALA A 1 199 ? 13.200 -1.526 -28.252 1.00 94.31 199 ALA A CA 1
ATOM 1537 C C . ALA A 1 199 ? 12.807 -1.295 -29.724 1.00 94.31 199 ALA A C 1
ATOM 1539 O O . ALA A 1 199 ? 12.484 -0.164 -30.106 1.00 94.31 199 ALA A O 1
ATOM 1540 N N . SER A 1 200 ? 12.769 -2.369 -30.523 1.00 96.19 200 SER A N 1
ATOM 1541 C CA . SER A 1 200 ? 12.269 -2.342 -31.906 1.00 96.19 200 SER A CA 1
ATOM 1542 C C . SER A 1 200 ? 10.778 -1.987 -31.963 1.00 96.19 200 SER A C 1
ATOM 1544 O O . SER A 1 200 ? 10.076 -2.077 -30.954 1.00 96.19 200 SER A O 1
ATOM 1546 N N . ALA A 1 201 ? 10.254 -1.614 -33.135 1.00 96.81 201 ALA A N 1
ATOM 1547 C CA . ALA A 1 201 ? 8.840 -1.250 -33.293 1.00 96.81 201 ALA A CA 1
ATOM 1548 C C . ALA A 1 201 ? 7.880 -2.351 -32.792 1.00 96.81 201 ALA A C 1
ATOM 1550 O O . ALA A 1 201 ? 6.939 -2.067 -32.043 1.00 96.81 201 ALA A O 1
ATOM 1551 N N . THR A 1 202 ? 8.169 -3.615 -33.111 1.00 96.88 202 THR A N 1
ATOM 1552 C CA . THR A 1 202 ? 7.402 -4.779 -32.641 1.00 96.88 202 THR A CA 1
ATOM 1553 C C . THR A 1 202 ? 7.469 -4.933 -31.120 1.00 96.88 202 THR A C 1
ATOM 1555 O O . THR A 1 202 ? 6.441 -5.145 -30.473 1.00 96.88 202 THR A O 1
ATOM 1558 N N . VAL A 1 203 ? 8.655 -4.760 -30.520 1.00 97.50 203 VAL A N 1
ATOM 1559 C CA . VAL A 1 203 ? 8.832 -4.812 -29.058 1.00 97.50 203 VAL A CA 1
ATOM 1560 C C . VAL A 1 203 ? 8.102 -3.650 -28.380 1.00 97.50 203 VAL A C 1
ATOM 1562 O O . VAL A 1 203 ? 7.415 -3.870 -27.387 1.00 97.50 203 VAL A O 1
ATOM 1565 N N . ARG A 1 204 ? 8.147 -2.433 -28.942 1.00 97.50 204 ARG A N 1
ATOM 1566 C CA . ARG A 1 204 ? 7.385 -1.272 -28.447 1.00 97.50 204 ARG A CA 1
ATOM 1567 C C . ARG A 1 204 ? 5.881 -1.525 -28.487 1.00 97.50 204 ARG A C 1
ATOM 1569 O O . ARG A 1 204 ? 5.194 -1.197 -27.523 1.00 97.50 204 ARG A O 1
ATOM 1576 N N . ARG A 1 205 ? 5.356 -2.131 -29.560 1.00 97.62 205 ARG A N 1
ATOM 1577 C CA . ARG A 1 205 ? 3.933 -2.505 -29.646 1.00 97.62 205 ARG A CA 1
ATOM 1578 C C . ARG A 1 205 ? 3.556 -3.472 -28.522 1.00 97.62 205 ARG A C 1
ATOM 1580 O O . ARG A 1 205 ? 2.592 -3.205 -27.809 1.00 97.62 205 ARG A O 1
ATOM 1587 N N . ARG A 1 206 ? 4.347 -4.530 -28.307 1.00 98.06 206 ARG A N 1
ATOM 1588 C CA . ARG A 1 206 ? 4.131 -5.488 -27.206 1.00 98.06 206 ARG A CA 1
ATOM 1589 C C . ARG A 1 206 ? 4.244 -4.827 -25.826 1.00 98.06 206 ARG A C 1
ATOM 1591 O O . ARG A 1 206 ? 3.394 -5.058 -24.976 1.00 98.06 206 ARG A O 1
ATOM 1598 N N . LEU A 1 207 ? 5.218 -3.941 -25.614 1.00 97.69 207 LEU A N 1
ATOM 1599 C CA . LEU A 1 207 ? 5.360 -3.185 -24.362 1.00 97.69 207 LEU A CA 1
ATOM 1600 C C . LEU A 1 207 ? 4.161 -2.284 -24.073 1.00 97.69 207 LEU A C 1
ATOM 1602 O O . LEU A 1 207 ? 3.748 -2.184 -22.923 1.00 97.69 207 LEU A O 1
ATOM 1606 N N . ARG A 1 208 ? 3.573 -1.645 -25.091 1.00 97.06 208 ARG A N 1
ATOM 1607 C CA . ARG A 1 208 ? 2.348 -0.852 -24.908 1.00 97.06 208 ARG A CA 1
ATOM 1608 C C . ARG A 1 208 ? 1.171 -1.723 -24.479 1.00 97.06 208 ARG A C 1
ATOM 1610 O O . ARG A 1 208 ? 0.402 -1.281 -23.631 1.00 97.06 208 ARG A O 1
ATOM 1617 N N . LEU A 1 209 ? 1.043 -2.935 -25.026 1.00 97.44 209 LEU A N 1
ATOM 1618 C CA . LEU A 1 209 ? 0.020 -3.894 -24.591 1.00 97.44 209 LEU A CA 1
ATOM 1619 C C . LEU A 1 209 ? 0.240 -4.288 -23.124 1.00 97.44 209 LEU A C 1
ATOM 1621 O O . LEU A 1 209 ? -0.664 -4.103 -22.315 1.00 97.44 209 LEU A O 1
ATOM 1625 N N . LEU A 1 210 ? 1.467 -4.677 -22.755 1.00 98.12 210 LEU A N 1
ATOM 1626 C CA . LEU A 1 210 ? 1.822 -4.971 -21.359 1.00 98.12 210 LEU A CA 1
ATOM 1627 C C . LEU A 1 210 ? 1.573 -3.776 -20.426 1.00 98.12 210 LEU A C 1
ATOM 1629 O O . LEU A 1 210 ? 1.112 -3.950 -19.302 1.00 98.12 210 LEU A O 1
ATOM 1633 N N . GLY A 1 211 ? 1.858 -2.554 -20.877 1.00 97.94 211 GLY A N 1
ATOM 1634 C CA . GLY A 1 211 ? 1.601 -1.333 -20.117 1.00 97.94 211 GLY A CA 1
ATOM 1635 C C . GLY A 1 211 ? 0.110 -1.044 -19.924 1.00 97.94 211 GLY A C 1
ATOM 1636 O O . GLY A 1 211 ? -0.297 -0.658 -18.833 1.00 97.94 211 GLY A O 1
ATOM 1637 N N . ARG A 1 212 ? -0.736 -1.283 -20.933 1.00 96.94 212 ARG A N 1
ATOM 1638 C CA . ARG A 1 212 ? -2.202 -1.165 -20.796 1.00 96.94 212 ARG A CA 1
ATOM 1639 C C . ARG A 1 212 ? -2.767 -2.220 -19.837 1.00 96.94 212 ARG A C 1
ATOM 1641 O O . ARG A 1 212 ? -3.638 -1.921 -19.015 1.00 96.94 212 ARG A O 1
ATOM 1648 N N . GLU A 1 213 ? -2.236 -3.436 -19.904 1.00 96.88 213 GLU A N 1
ATOM 1649 C CA . GLU A 1 213 ? -2.672 -4.573 -19.091 1.00 96.88 213 GLU A CA 1
ATOM 1650 C C . GLU A 1 213 ? -2.218 -4.471 -17.625 1.00 96.88 213 GLU A C 1
ATOM 1652 O O . GLU A 1 213 ? -3.008 -4.672 -16.707 1.00 96.88 213 GLU A O 1
ATOM 1657 N N . TYR A 1 214 ? -0.960 -4.109 -17.373 1.00 96.94 214 TYR A N 1
ATOM 1658 C CA . TYR A 1 214 ? -0.374 -4.152 -16.026 1.00 96.94 214 TYR A CA 1
ATOM 1659 C C . TYR A 1 214 ? -0.012 -2.784 -15.448 1.00 96.94 214 TYR A C 1
ATOM 1661 O O . TYR A 1 214 ? 0.149 -2.652 -14.233 1.00 96.94 214 TYR A O 1
ATOM 1669 N N . GLY A 1 215 ? 0.076 -1.758 -16.288 1.00 97.88 215 GLY A N 1
ATOM 1670 C CA . GLY A 1 215 ? 0.506 -0.418 -15.909 1.00 97.88 215 GLY A CA 1
ATOM 1671 C C . GLY A 1 215 ? 2.017 -0.246 -15.893 1.00 97.88 215 GLY A C 1
ATOM 1672 O O . GLY A 1 215 ? 2.793 -1.164 -16.149 1.00 97.88 215 GLY A O 1
ATOM 1673 N N . CYS A 1 216 ? 2.433 0.973 -15.563 1.00 98.38 216 CYS A N 1
ATOM 1674 C CA . CYS A 1 216 ? 3.834 1.321 -15.371 1.00 98.38 216 CYS A CA 1
ATOM 1675 C C . CYS A 1 216 ? 4.440 0.480 -14.238 1.00 98.38 216 CYS A C 1
ATOM 1677 O O . CYS A 1 216 ? 3.925 0.497 -13.124 1.00 98.38 216 CYS A O 1
ATOM 1679 N N . HIS A 1 217 ? 5.567 -0.191 -14.461 1.00 98.38 217 HIS A N 1
ATOM 1680 C CA . HIS A 1 217 ? 6.189 -1.023 -13.424 1.00 98.38 217 HIS A CA 1
ATOM 1681 C C . HIS A 1 217 ? 6.672 -0.230 -12.184 1.00 98.38 217 HIS A C 1
ATOM 1683 O O . HIS A 1 217 ? 6.793 -0.808 -11.102 1.00 98.38 217 HIS A O 1
ATOM 1689 N N . SER A 1 218 ? 6.900 1.086 -12.305 1.00 97.88 218 SER A N 1
ATOM 1690 C CA . SER A 1 218 ? 7.350 1.953 -11.202 1.00 97.88 218 SER A CA 1
ATOM 1691 C C . SER A 1 218 ? 6.205 2.595 -10.413 1.00 97.88 218 SER A C 1
ATOM 1693 O O . SER A 1 218 ? 6.264 2.631 -9.193 1.00 97.88 218 SER A O 1
ATOM 1695 N N . CYS A 1 219 ? 5.158 3.118 -11.056 1.00 97.69 219 CYS A N 1
ATOM 1696 C CA . CYS A 1 219 ? 4.060 3.805 -10.347 1.00 97.69 219 CYS A CA 1
ATOM 1697 C C . CYS A 1 219 ? 2.700 3.115 -10.477 1.00 97.69 219 CYS A C 1
ATOM 1699 O O . CYS A 1 219 ? 1.726 3.563 -9.878 1.00 97.69 219 CYS A O 1
ATOM 1701 N N . GLY A 1 220 ? 2.613 2.073 -11.305 1.00 97.06 220 GLY A N 1
ATOM 1702 C CA . GLY A 1 220 ? 1.413 1.294 -11.592 1.00 97.06 220 GLY A CA 1
ATOM 1703 C C . GLY A 1 220 ? 0.290 2.067 -12.285 1.00 97.06 220 GLY A C 1
ATOM 1704 O O . GLY A 1 220 ? -0.851 1.610 -12.225 1.00 97.06 220 GLY A O 1
ATOM 1705 N N . ARG A 1 221 ? 0.547 3.255 -12.857 1.00 96.62 221 ARG A N 1
ATOM 1706 C CA . ARG A 1 221 ? -0.444 4.005 -13.652 1.00 96.62 221 ARG A CA 1
ATOM 1707 C C . ARG A 1 221 ? -0.691 3.272 -14.975 1.00 96.62 221 ARG A C 1
ATOM 1709 O O . ARG A 1 221 ? 0.272 2.878 -15.631 1.00 96.62 221 ARG A O 1
ATOM 1716 N N . ARG A 1 222 ? -1.965 3.082 -15.335 1.00 95.19 222 ARG A N 1
ATOM 1717 C CA . ARG A 1 222 ? -2.411 2.347 -16.539 1.00 95.19 222 ARG A CA 1
ATOM 1718 C C . ARG A 1 222 ? -2.972 3.259 -17.628 1.00 95.19 222 ARG A C 1
ATOM 1720 O O . ARG A 1 222 ? -2.667 3.077 -18.799 1.00 95.19 222 ARG A O 1
ATOM 1727 N N . TRP A 1 223 ? -3.773 4.238 -17.224 1.00 90.94 223 TRP A N 1
ATOM 1728 C CA . TRP A 1 223 ? -4.546 5.093 -18.120 1.00 90.94 223 TRP A CA 1
ATOM 1729 C C . TRP A 1 223 ? -3.825 6.410 -18.412 1.00 90.94 223 TRP A C 1
ATOM 1731 O O . TRP A 1 223 ? -2.985 6.846 -17.616 1.00 90.94 223 TRP A O 1
ATOM 1741 N N . TRP A 1 224 ? -4.173 7.032 -19.545 1.00 90.44 224 TRP A N 1
ATOM 1742 C CA . TRP A 1 224 ? -3.726 8.380 -19.930 1.00 90.44 224 TRP A CA 1
ATOM 1743 C C . TRP A 1 224 ? -2.201 8.543 -19.961 1.00 90.44 224 TRP A C 1
ATOM 1745 O O . TRP A 1 224 ? -1.651 9.569 -19.565 1.00 90.44 224 TRP A O 1
ATOM 1755 N N . THR A 1 225 ? -1.483 7.494 -20.368 1.00 92.75 225 THR A N 1
ATOM 1756 C CA . THR A 1 225 ? -0.023 7.523 -20.419 1.00 92.75 225 THR A CA 1
ATOM 1757 C C . THR A 1 225 ? 0.529 6.685 -21.564 1.00 92.75 225 THR A C 1
ATOM 1759 O O . THR A 1 225 ? -0.015 5.637 -21.914 1.00 92.75 225 THR A O 1
ATOM 1762 N N . SER A 1 226 ? 1.627 7.153 -22.151 1.00 96.00 226 SER A N 1
ATOM 1763 C CA . SER A 1 226 ? 2.416 6.399 -23.116 1.00 96.00 226 SER A CA 1
ATOM 1764 C C . SER A 1 226 ? 3.464 5.556 -22.397 1.00 96.00 226 SER A C 1
ATOM 1766 O O . SER A 1 226 ? 4.157 6.043 -21.499 1.00 96.00 226 SER A O 1
ATOM 1768 N N . PHE A 1 227 ? 3.613 4.308 -22.833 1.00 97.94 227 PHE A N 1
ATOM 1769 C CA . PHE A 1 227 ? 4.610 3.388 -22.298 1.00 97.94 227 PHE A CA 1
ATOM 1770 C C . PHE A 1 227 ? 5.856 3.348 -23.177 1.00 97.94 227 PHE A C 1
ATOM 1772 O O . PHE A 1 227 ? 5.763 3.158 -24.394 1.00 97.94 227 PHE A O 1
ATOM 1779 N N . VAL A 1 228 ? 7.011 3.486 -22.533 1.00 97.56 228 VAL A N 1
ATOM 1780 C CA . VAL A 1 228 ? 8.339 3.240 -23.096 1.00 97.56 228 VAL A CA 1
ATOM 1781 C C . VAL A 1 228 ? 8.915 1.954 -22.502 1.00 97.56 228 VAL A C 1
ATOM 1783 O O . VAL A 1 228 ? 8.461 1.487 -21.455 1.00 97.56 228 VAL A O 1
ATOM 1786 N N . GLY A 1 229 ? 9.872 1.348 -23.203 1.00 97.81 229 GLY A N 1
ATOM 1787 C CA . GLY A 1 229 ? 10.609 0.199 -22.686 1.00 97.81 229 GLY A CA 1
ATOM 1788 C C . GLY A 1 229 ? 11.731 0.665 -21.783 1.00 97.81 229 GLY A C 1
ATOM 1789 O O . GLY A 1 229 ? 12.708 1.203 -22.288 1.00 97.81 229 GLY A O 1
ATOM 1790 N N . ASP A 1 230 ? 11.578 0.449 -20.483 1.00 98.12 230 ASP A N 1
ATOM 1791 C CA . ASP A 1 230 ? 12.624 0.717 -19.503 1.00 98.12 230 ASP A CA 1
ATOM 1792 C C . ASP A 1 230 ? 13.601 -0.457 -19.434 1.00 98.12 230 ASP A C 1
ATOM 1794 O O . ASP A 1 230 ? 13.178 -1.592 -19.182 1.00 98.12 230 ASP A O 1
ATOM 1798 N N . HIS A 1 231 ? 14.885 -0.188 -19.669 1.00 97.94 231 HIS A N 1
ATOM 1799 C CA . HIS A 1 231 ? 15.960 -1.163 -19.514 1.00 97.94 231 HIS A CA 1
ATOM 1800 C C . HIS A 1 231 ? 16.250 -1.381 -18.032 1.00 97.94 231 HIS A C 1
ATOM 1802 O O . HIS A 1 231 ? 16.740 -0.492 -17.341 1.00 97.94 231 HIS A O 1
ATOM 1808 N N . ILE A 1 232 ? 16.015 -2.600 -17.554 1.00 97.44 232 ILE A N 1
ATOM 1809 C CA . ILE A 1 232 ? 16.381 -3.024 -16.205 1.00 97.44 232 ILE A CA 1
ATOM 1810 C C . ILE A 1 232 ? 17.393 -4.186 -16.277 1.00 97.44 232 ILE A C 1
ATOM 1812 O O . ILE A 1 232 ? 17.047 -5.239 -16.825 1.00 97.44 232 ILE A O 1
ATOM 1816 N N . PRO A 1 233 ? 18.608 -4.039 -15.702 1.00 96.56 233 PRO A N 1
ATOM 1817 C CA . PRO A 1 233 ? 19.154 -2.795 -15.140 1.00 96.56 233 PRO A CA 1
ATOM 1818 C C . PRO A 1 233 ? 19.373 -1.717 -16.225 1.00 96.56 233 PRO A C 1
ATOM 1820 O O . PRO A 1 233 ? 19.521 -2.072 -17.398 1.00 96.56 233 PRO A O 1
ATOM 1823 N N . PRO A 1 234 ? 19.427 -0.420 -15.860 1.00 96.06 234 PRO A N 1
ATOM 1824 C CA . PRO A 1 234 ? 19.722 0.658 -16.806 1.00 96.06 234 PRO A CA 1
ATOM 1825 C C . PRO A 1 234 ? 21.090 0.495 -17.472 1.00 96.06 234 PRO A C 1
ATOM 1827 O O . PRO A 1 234 ? 22.020 0.002 -16.837 1.00 96.06 234 PRO A O 1
ATOM 1830 N N . ASN A 1 235 ? 21.253 0.995 -18.704 1.00 94.94 235 ASN A N 1
ATOM 1831 C CA . ASN A 1 235 ? 22.503 0.869 -19.477 1.00 94.94 235 ASN A CA 1
ATOM 1832 C C . ASN A 1 235 ? 23.745 1.373 -18.721 1.00 94.94 235 ASN A C 1
ATOM 1834 O O . ASN A 1 235 ? 24.803 0.772 -18.815 1.00 94.94 235 ASN A O 1
ATOM 1838 N N . LYS A 1 236 ? 23.623 2.430 -17.907 1.00 93.19 236 LYS A N 1
ATOM 1839 C CA . LYS A 1 236 ? 24.742 2.945 -17.090 1.00 93.19 236 LYS A CA 1
ATOM 1840 C C . LYS A 1 236 ? 25.201 1.990 -15.975 1.00 93.19 236 LYS A C 1
ATOM 1842 O O . LYS A 1 236 ? 26.240 2.226 -15.375 1.00 93.19 236 LYS A O 1
ATOM 1847 N N . LEU A 1 237 ? 24.396 0.983 -15.632 1.00 93.94 237 LEU A N 1
ATOM 1848 C CA . LEU A 1 237 ? 24.615 0.064 -14.509 1.00 93.94 237 LEU A CA 1
ATOM 1849 C C . LEU A 1 237 ? 24.709 -1.405 -14.948 1.00 93.94 237 LEU A C 1
ATOM 1851 O O . LEU A 1 237 ? 24.846 -2.280 -14.093 1.00 93.94 237 LEU A O 1
ATOM 1855 N N . VAL A 1 238 ? 24.579 -1.690 -16.246 1.00 95.38 238 VAL A N 1
ATOM 1856 C CA . VAL A 1 238 ? 24.647 -3.056 -16.770 1.00 95.38 238 VAL A CA 1
ATOM 1857 C C . VAL A 1 238 ? 26.089 -3.562 -16.697 1.00 95.38 238 VAL A C 1
ATOM 1859 O O . VAL A 1 238 ? 27.020 -2.850 -17.067 1.00 95.38 238 VAL A O 1
ATOM 1862 N N . ARG A 1 239 ? 26.281 -4.783 -16.192 1.00 94.75 239 ARG A N 1
ATOM 1863 C CA . ARG A 1 239 ? 27.584 -5.465 -16.221 1.00 94.75 239 ARG A CA 1
ATOM 1864 C C . ARG A 1 239 ? 27.758 -6.216 -17.538 1.00 94.75 239 ARG A C 1
ATOM 1866 O O . ARG A 1 239 ? 26.771 -6.599 -18.167 1.00 94.75 239 ARG A O 1
ATOM 1873 N N . GLU A 1 240 ? 29.000 -6.457 -17.937 1.00 93.62 240 GLU A N 1
ATOM 1874 C CA . GLU A 1 240 ? 29.292 -7.285 -19.108 1.00 93.62 240 GLU A CA 1
ATOM 1875 C C . GLU A 1 240 ? 28.651 -8.678 -18.966 1.00 93.62 240 GLU A C 1
ATOM 1877 O O . GLU A 1 240 ? 28.625 -9.257 -17.880 1.00 93.62 240 GLU A O 1
ATOM 1882 N N . GLY A 1 241 ? 28.028 -9.167 -20.042 1.00 92.00 241 GLY A N 1
ATOM 1883 C CA . GLY A 1 241 ? 27.276 -10.428 -20.049 1.00 92.00 241 GLY A CA 1
ATOM 1884 C C . GLY A 1 241 ? 25.914 -10.399 -19.335 1.00 92.00 241 GLY A C 1
ATOM 1885 O O . GLY A 1 241 ? 25.165 -11.372 -19.411 1.00 92.00 241 GLY A O 1
ATOM 1886 N N . GLN A 1 242 ? 25.534 -9.302 -18.668 1.00 94.81 242 GLN A N 1
ATOM 1887 C CA . GLN A 1 242 ? 24.260 -9.234 -17.953 1.00 94.81 242 GLN A CA 1
ATOM 1888 C C . GLN A 1 242 ? 23.078 -9.006 -18.906 1.00 94.81 242 GLN A C 1
ATOM 1890 O O . GLN A 1 242 ? 22.974 -7.976 -19.574 1.00 94.81 242 GLN A O 1
ATOM 1895 N N . GLN A 1 243 ? 22.119 -9.935 -18.909 1.00 95.12 243 GLN A N 1
ATOM 1896 C CA . GLN A 1 243 ? 20.904 -9.802 -19.711 1.00 95.12 243 GLN A CA 1
ATOM 1897 C C . GLN A 1 243 ? 19.982 -8.700 -19.164 1.00 95.12 243 GLN A C 1
ATOM 1899 O O . GLN A 1 243 ? 19.534 -8.748 -18.014 1.00 95.12 243 GLN A O 1
ATOM 1904 N N . GLN A 1 244 ? 19.642 -7.734 -20.016 1.00 97.00 244 GLN A N 1
ATOM 1905 C CA . GLN A 1 244 ? 18.677 -6.682 -19.703 1.00 97.00 244 GLN A CA 1
ATOM 1906 C C . GLN A 1 244 ? 17.247 -7.092 -20.068 1.00 97.00 244 GLN A C 1
ATOM 1908 O O . GLN A 1 244 ? 16.996 -7.947 -20.924 1.00 97.00 244 GLN A O 1
ATOM 1913 N N . ARG A 1 245 ? 16.279 -6.452 -19.414 1.00 97.81 245 ARG A N 1
ATOM 1914 C CA . ARG A 1 245 ? 14.845 -6.677 -19.617 1.00 97.81 245 ARG A CA 1
ATOM 1915 C C . ARG A 1 245 ? 14.147 -5.348 -19.852 1.00 97.81 245 ARG A C 1
ATOM 1917 O O . ARG A 1 245 ? 14.472 -4.368 -19.192 1.00 97.81 245 ARG A O 1
ATOM 1924 N N . PHE A 1 246 ? 13.151 -5.343 -20.729 1.00 98.50 246 PHE A N 1
ATOM 1925 C CA . PHE A 1 246 ? 12.235 -4.230 -20.918 1.00 98.50 246 PHE A CA 1
ATOM 1926 C C . PHE A 1 246 ? 11.002 -4.375 -20.035 1.00 98.50 246 PHE A C 1
ATOM 1928 O O . PHE A 1 246 ? 10.227 -5.323 -20.197 1.00 98.50 246 PHE A O 1
ATOM 1935 N N . TYR A 1 247 ? 10.778 -3.395 -19.164 1.00 98.50 247 TYR A N 1
ATOM 1936 C CA . TYR A 1 247 ? 9.513 -3.226 -18.452 1.00 98.50 247 TYR A CA 1
ATOM 1937 C C . TYR A 1 247 ? 8.716 -2.051 -19.036 1.00 98.50 247 TYR A C 1
ATOM 1939 O O . TYR A 1 247 ? 9.311 -1.064 -19.471 1.00 98.50 247 TYR A O 1
ATOM 1947 N N . PRO A 1 248 ? 7.371 -2.113 -19.055 1.00 98.38 248 PRO A N 1
ATOM 1948 C CA . PRO A 1 248 ? 6.565 -0.972 -19.464 1.00 98.38 248 PRO A CA 1
ATOM 1949 C C . PRO A 1 248 ? 6.660 0.132 -18.407 1.00 98.38 248 PRO A C 1
ATOM 1951 O O . PRO A 1 248 ? 6.251 -0.057 -17.259 1.00 98.38 248 PRO A O 1
ATOM 1954 N N . GLN A 1 249 ? 7.164 1.302 -18.789 1.00 98.31 249 GLN A N 1
ATOM 1955 C CA . GLN A 1 249 ? 7.306 2.456 -17.903 1.00 98.31 249 GLN A CA 1
ATOM 1956 C C . GLN A 1 249 ? 6.638 3.686 -18.518 1.00 98.31 249 GLN A C 1
ATOM 1958 O O . GLN A 1 249 ? 6.711 3.900 -19.725 1.00 98.31 249 GLN A O 1
ATOM 1963 N N . CYS A 1 250 ? 5.950 4.493 -17.708 1.00 98.25 250 CYS A N 1
ATOM 1964 C CA . CYS A 1 250 ? 5.399 5.755 -18.199 1.00 98.25 250 CYS A CA 1
ATOM 1965 C C . CYS A 1 250 ? 6.506 6.796 -18.404 1.00 98.25 250 CYS A C 1
ATOM 1967 O O . CYS A 1 250 ? 7.492 6.813 -17.664 1.00 98.25 250 CYS A O 1
ATOM 1969 N N . THR A 1 251 ? 6.306 7.711 -19.352 1.00 97.31 251 THR A N 1
ATOM 1970 C CA . THR A 1 251 ? 7.264 8.785 -19.683 1.00 97.31 251 THR A CA 1
ATOM 1971 C C . THR A 1 251 ? 7.691 9.606 -18.467 1.00 97.31 251 THR A C 1
ATOM 1973 O O . THR A 1 251 ? 8.875 9.866 -18.289 1.00 97.31 251 THR A O 1
ATOM 1976 N N . HIS A 1 252 ? 6.759 9.931 -17.567 1.00 97.06 252 HIS A N 1
ATOM 1977 C CA . HIS A 1 252 ? 7.077 10.644 -16.328 1.00 97.06 252 HIS A CA 1
ATOM 1978 C C . HIS A 1 252 ? 8.039 9.862 -15.412 1.00 97.06 252 HIS A C 1
ATOM 1980 O O . HIS A 1 252 ? 8.976 10.439 -14.871 1.00 97.06 252 HIS A O 1
ATOM 1986 N N . CYS A 1 253 ? 7.841 8.548 -15.231 1.00 97.44 253 CYS A N 1
ATOM 1987 C CA . CYS A 1 253 ? 8.769 7.745 -14.422 1.00 97.44 253 CYS A CA 1
ATOM 1988 C C . CYS A 1 253 ? 10.118 7.553 -15.120 1.00 97.44 253 CYS A C 1
ATOM 1990 O O . CYS A 1 253 ? 11.136 7.560 -14.438 1.00 97.44 253 CYS A O 1
ATOM 1992 N N . SER A 1 254 ? 10.122 7.448 -16.451 1.00 97.31 254 SER A N 1
ATOM 1993 C CA . SER A 1 254 ? 11.349 7.373 -17.250 1.00 97.31 254 SER A CA 1
ATOM 1994 C C . SER A 1 254 ? 12.194 8.644 -17.121 1.00 97.31 254 SER A C 1
ATOM 1996 O O . SER A 1 254 ? 13.391 8.563 -16.855 1.00 97.31 254 SER A O 1
ATOM 1998 N N . TYR A 1 255 ? 11.568 9.825 -17.164 1.00 96.62 255 TYR A N 1
ATOM 1999 C CA . TYR A 1 255 ? 12.249 11.093 -16.889 1.00 96.62 255 TYR A CA 1
ATOM 2000 C C . TYR A 1 255 ? 12.862 11.132 -15.479 1.00 96.62 255 TYR A C 1
ATOM 2002 O O . TYR A 1 255 ? 14.037 11.464 -15.321 1.00 96.62 255 TYR A O 1
ATOM 2010 N N . LEU A 1 256 ? 12.098 10.732 -14.452 1.00 96.25 256 LEU A N 1
ATOM 2011 C CA . LEU A 1 256 ? 12.599 10.674 -13.073 1.00 96.25 256 LEU A CA 1
ATOM 2012 C C . LEU A 1 256 ? 13.776 9.703 -12.922 1.00 96.25 256 LEU A C 1
ATOM 2014 O O . LEU A 1 256 ? 14.714 9.994 -12.184 1.00 96.25 256 LEU A O 1
ATOM 2018 N N . GLN A 1 257 ? 13.739 8.562 -13.613 1.00 96.12 257 GLN A N 1
ATOM 2019 C CA . GLN A 1 257 ? 14.849 7.614 -13.625 1.00 96.12 257 GLN A CA 1
ATOM 2020 C C . GLN A 1 257 ? 16.092 8.245 -14.259 1.00 96.12 257 GLN A C 1
ATOM 2022 O O . GLN A 1 257 ? 17.167 8.172 -13.667 1.00 96.12 257 GLN A O 1
ATOM 2027 N N . GLY A 1 258 ? 15.952 8.898 -15.416 1.00 95.31 258 GLY A N 1
ATOM 2028 C CA . GLY A 1 258 ? 17.049 9.612 -16.069 1.00 95.31 258 GLY A CA 1
ATOM 2029 C C . GLY A 1 258 ? 17.683 10.656 -15.147 1.00 95.31 258 GLY A C 1
ATOM 2030 O O . GLY A 1 258 ? 18.898 10.652 -14.958 1.00 95.31 258 GLY A O 1
ATOM 2031 N N . ALA A 1 259 ? 16.859 11.476 -14.488 1.00 94.50 259 ALA A N 1
ATOM 2032 C CA . ALA A 1 259 ? 17.321 12.456 -13.506 1.00 94.50 259 ALA A CA 1
ATOM 2033 C C . ALA A 1 259 ? 18.062 11.797 -12.326 1.00 94.50 259 ALA A C 1
ATOM 2035 O O . ALA A 1 259 ? 19.159 12.227 -11.971 1.00 94.50 259 ALA A O 1
ATOM 2036 N N . ALA A 1 260 ? 17.518 10.711 -11.767 1.00 93.81 260 ALA A N 1
ATOM 2037 C CA . ALA A 1 260 ? 18.132 9.972 -10.661 1.00 93.81 260 ALA A CA 1
ATOM 2038 C C . ALA A 1 260 ? 19.454 9.276 -11.041 1.00 93.81 260 ALA A C 1
ATOM 2040 O O . ALA A 1 260 ? 20.324 9.073 -10.190 1.00 93.81 260 ALA A O 1
ATOM 2041 N N . LEU A 1 261 ? 19.608 8.882 -12.309 1.00 92.88 261 LEU A N 1
ATOM 2042 C CA . LEU A 1 261 ? 20.853 8.330 -12.847 1.00 92.88 261 LEU A CA 1
ATOM 2043 C C . LEU A 1 261 ? 21.897 9.417 -13.127 1.00 92.88 261 LEU A C 1
ATOM 2045 O O . LEU A 1 261 ? 23.089 9.122 -13.083 1.00 92.88 261 LEU A O 1
ATOM 2049 N N . SER A 1 262 ? 21.473 10.647 -13.418 1.00 92.94 262 SER A N 1
ATOM 2050 C CA . SER A 1 262 ? 22.373 11.775 -13.683 1.00 92.94 262 SER A CA 1
ATOM 2051 C C . SER A 1 262 ? 22.853 12.470 -12.409 1.00 92.94 262 SER A C 1
ATOM 2053 O O . SER A 1 262 ? 24.018 12.832 -12.326 1.00 92.94 262 SER A O 1
ATOM 2055 N N . SER A 1 263 ? 22.004 12.610 -11.389 1.00 88.44 263 SER A N 1
ATOM 2056 C CA . SER A 1 263 ? 22.341 13.332 -10.151 1.00 88.44 263 SER A CA 1
ATOM 2057 C C . SER A 1 263 ? 23.239 12.559 -9.179 1.00 88.44 263 SER A C 1
ATOM 2059 O O . SER A 1 263 ? 23.580 13.076 -8.119 1.00 88.44 263 SER A O 1
ATOM 2061 N N . MET A 1 264 ? 23.527 11.281 -9.464 1.00 77.62 264 MET A N 1
ATOM 2062 C CA . MET A 1 264 ? 24.139 10.302 -8.548 1.00 77.62 264 MET A CA 1
ATOM 2063 C C . MET A 1 264 ? 23.445 10.162 -7.173 1.00 77.62 264 MET A C 1
ATOM 2065 O O . MET A 1 264 ? 23.862 9.337 -6.355 1.00 77.62 264 MET A O 1
ATOM 2069 N N . SER A 1 265 ? 22.339 10.873 -6.923 1.00 82.62 265 SER A N 1
ATOM 2070 C CA . SER A 1 265 ? 21.651 10.892 -5.637 1.00 82.62 265 SER A CA 1
ATOM 2071 C C . SER A 1 265 ? 20.918 9.580 -5.401 1.00 82.62 265 SER A C 1
ATOM 2073 O O . SER A 1 265 ? 19.977 9.214 -6.109 1.00 82.62 265 SER A O 1
ATOM 2075 N N . ARG A 1 266 ? 21.318 8.863 -4.347 1.00 78.25 266 ARG A N 1
ATOM 2076 C CA . ARG A 1 266 ? 20.681 7.595 -3.962 1.00 78.25 266 ARG A CA 1
ATOM 2077 C C . ARG A 1 266 ? 19.218 7.781 -3.547 1.00 78.25 266 ARG A C 1
ATOM 2079 O O . ARG A 1 266 ? 18.417 6.883 -3.783 1.00 78.25 266 ARG A O 1
ATOM 2086 N N . LEU A 1 267 ? 18.854 8.936 -2.980 1.00 76.94 267 LEU A N 1
ATOM 2087 C CA . LEU A 1 267 ? 17.481 9.228 -2.544 1.00 76.94 267 LEU A CA 1
ATOM 2088 C C . LEU A 1 267 ? 16.520 9.434 -3.719 1.00 76.94 267 LEU A C 1
ATOM 2090 O O . LEU A 1 267 ? 15.355 9.053 -3.632 1.00 76.94 267 LEU A O 1
ATOM 2094 N N . GLN A 1 268 ? 17.004 9.985 -4.833 1.00 84.06 268 GLN A N 1
ATOM 2095 C CA . GLN A 1 268 ? 16.186 10.191 -6.032 1.00 84.06 268 GLN A CA 1
ATOM 2096 C C . GLN A 1 268 ? 15.859 8.882 -6.763 1.00 84.06 268 GLN A C 1
ATOM 2098 O O . GLN A 1 268 ? 14.956 8.850 -7.592 1.00 84.06 268 GLN A O 1
ATOM 2103 N N . ARG A 1 269 ? 16.532 7.774 -6.423 1.00 92.44 269 ARG A N 1
ATOM 2104 C CA . ARG A 1 269 ? 16.273 6.446 -7.005 1.00 92.44 269 ARG A CA 1
ATOM 2105 C C . ARG A 1 269 ? 15.033 5.760 -6.433 1.00 92.44 269 ARG A C 1
ATOM 2107 O O . ARG A 1 269 ? 14.716 4.654 -6.870 1.00 92.44 269 ARG A O 1
ATOM 2114 N N . ILE A 1 270 ? 14.357 6.373 -5.461 1.00 95.12 270 ILE A N 1
ATOM 2115 C CA . ILE A 1 270 ? 13.184 5.815 -4.792 1.00 95.12 270 ILE A CA 1
ATOM 2116 C C . ILE A 1 270 ? 11.960 6.680 -5.089 1.00 95.12 270 ILE A C 1
ATOM 2118 O O . ILE A 1 270 ? 11.942 7.875 -4.800 1.00 95.12 270 ILE A O 1
ATOM 2122 N N . LYS A 1 271 ? 10.910 6.057 -5.628 1.00 96.06 271 LYS A N 1
ATOM 2123 C CA . LYS A 1 271 ? 9.623 6.694 -5.914 1.00 96.06 271 LYS A CA 1
ATOM 2124 C C . LYS A 1 271 ? 8.545 6.149 -4.982 1.00 96.06 271 LYS A C 1
ATOM 2126 O O . LYS A 1 271 ? 8.246 4.959 -5.022 1.00 96.06 271 LYS A O 1
ATOM 2131 N N . THR A 1 272 ? 7.942 7.021 -4.181 1.00 96.44 272 THR A N 1
ATOM 2132 C CA . THR A 1 272 ? 6.761 6.693 -3.373 1.00 96.44 272 THR A CA 1
ATOM 2133 C C . THR A 1 272 ? 5.483 6.814 -4.206 1.00 96.44 272 THR A C 1
ATOM 2135 O O . THR A 1 272 ? 5.450 7.466 -5.256 1.00 96.44 272 THR A O 1
ATOM 2138 N N . HIS A 1 273 ? 4.418 6.172 -3.738 1.00 94.62 273 HIS A N 1
ATOM 2139 C CA . HIS A 1 273 ? 3.094 6.200 -4.368 1.00 94.62 273 HIS A CA 1
ATOM 2140 C C . HIS A 1 273 ? 1.960 6.211 -3.340 1.00 94.62 273 HIS A C 1
ATOM 2142 O O . HIS A 1 273 ? 0.830 5.869 -3.677 1.00 94.62 273 HIS A O 1
ATOM 2148 N N . GLY A 1 274 ? 2.248 6.642 -2.109 1.00 89.56 274 GLY A N 1
ATOM 2149 C CA . GLY A 1 274 ? 1.278 6.750 -1.016 1.00 89.56 274 GLY A CA 1
ATOM 2150 C C . GLY A 1 274 ? 0.083 7.659 -1.316 1.00 89.56 274 GLY A C 1
ATOM 2151 O O . GLY A 1 274 ? -0.973 7.485 -0.730 1.00 89.56 274 GLY A O 1
ATOM 2152 N N . THR A 1 275 ? 0.206 8.579 -2.276 1.00 88.69 275 THR A N 1
ATOM 2153 C CA . THR A 1 275 ? -0.896 9.452 -2.717 1.00 88.69 275 THR A CA 1
ATOM 2154 C C . THR A 1 275 ? -1.788 8.826 -3.792 1.00 88.69 275 THR A C 1
ATOM 2156 O O . THR A 1 275 ? -2.799 9.404 -4.176 1.00 88.69 275 THR A O 1
ATOM 2159 N N . SER A 1 276 ? -1.421 7.661 -4.335 1.00 93.00 276 SER A N 1
ATOM 2160 C CA . SER A 1 276 ? -2.186 6.996 -5.393 1.00 93.00 276 SER A CA 1
ATOM 2161 C C . SER A 1 276 ? -3.142 5.965 -4.801 1.00 93.00 276 SER A C 1
ATOM 2163 O O . SER A 1 276 ? -2.745 4.831 -4.520 1.00 93.00 276 SER A O 1
ATOM 2165 N N . LEU A 1 277 ? -4.414 6.340 -4.666 1.00 95.88 277 LEU A N 1
ATOM 2166 C CA . LEU A 1 277 ? -5.469 5.420 -4.245 1.00 95.88 277 LEU A CA 1
ATOM 2167 C C . LEU A 1 277 ? -5.722 4.341 -5.307 1.00 95.88 277 LEU A C 1
ATOM 2169 O O . LEU A 1 277 ? -5.615 4.565 -6.514 1.00 95.88 277 LEU A O 1
ATOM 2173 N N . ARG A 1 278 ? -5.993 3.127 -4.832 1.00 95.50 278 ARG A N 1
ATOM 2174 C CA . ARG A 1 278 ? -6.187 1.906 -5.624 1.00 95.50 278 ARG A CA 1
ATOM 2175 C C . ARG A 1 278 ? -7.235 1.062 -4.922 1.00 95.50 278 ARG A C 1
ATOM 2177 O O . ARG A 1 278 ? -7.437 1.237 -3.729 1.00 95.50 278 ARG A O 1
ATOM 2184 N N . LEU A 1 279 ? -7.841 0.120 -5.639 1.00 96.56 279 LEU A N 1
ATOM 2185 C CA . LEU A 1 279 ? -8.918 -0.696 -5.082 1.00 96.56 279 LEU A CA 1
ATOM 2186 C C . LEU A 1 279 ? -8.509 -1.420 -3.791 1.00 96.56 279 LEU A C 1
ATOM 2188 O O . LEU A 1 279 ? -9.232 -1.359 -2.812 1.00 96.56 279 LEU A O 1
ATOM 2192 N N . TYR A 1 280 ? -7.314 -2.009 -3.738 1.00 96.69 280 TYR A N 1
ATOM 2193 C CA . TYR A 1 280 ? -6.803 -2.674 -2.531 1.00 96.69 280 TYR A CA 1
ATOM 2194 C C . TYR A 1 280 ? -6.415 -1.726 -1.382 1.00 96.69 280 TYR A C 1
ATOM 2196 O O . TYR A 1 280 ? -5.966 -2.190 -0.340 1.00 96.69 280 TYR A O 1
ATOM 2204 N N . HIS A 1 281 ? -6.531 -0.408 -1.567 1.00 97.00 281 HIS A N 1
ATOM 2205 C CA . HIS A 1 281 ? -6.466 0.559 -0.471 1.00 97.00 281 HIS A CA 1
ATOM 2206 C C . HIS A 1 281 ? -7.830 0.772 0.199 1.00 97.00 281 HIS A C 1
ATOM 2208 O O . HIS A 1 281 ? -7.912 1.529 1.161 1.00 97.00 281 HIS A O 1
ATOM 2214 N N . LEU A 1 282 ? -8.893 0.134 -0.300 1.00 96.75 282 LEU A N 1
ATOM 2215 C CA . LEU A 1 282 ? -10.171 0.083 0.390 1.00 96.75 282 LEU A CA 1
ATOM 2216 C C . LEU A 1 282 ? -10.020 -0.777 1.647 1.00 96.75 282 LEU A C 1
ATOM 2218 O O . LEU A 1 282 ? -9.643 -1.947 1.573 1.00 96.75 282 LEU A O 1
ATOM 2222 N N . TRP A 1 283 ? -10.323 -0.179 2.791 1.00 97.25 283 TRP A N 1
ATOM 2223 C CA . TRP A 1 283 ? -10.423 -0.872 4.065 1.00 97.25 283 TRP A CA 1
ATOM 2224 C C . TRP A 1 283 ? -11.888 -1.206 4.348 1.00 97.25 283 TRP A C 1
ATOM 2226 O O . TRP A 1 283 ? -12.776 -0.410 4.043 1.00 97.25 283 TRP A O 1
ATOM 2236 N N . LEU A 1 284 ? -12.134 -2.388 4.910 1.00 96.19 284 LEU A N 1
ATOM 2237 C CA . LEU A 1 284 ? -13.468 -2.817 5.321 1.00 96.19 284 LEU A CA 1
ATOM 2238 C C . LEU A 1 284 ? -13.583 -2.723 6.845 1.00 96.19 284 LEU A C 1
ATOM 2240 O O . LEU A 1 284 ? -12.625 -3.094 7.528 1.00 96.19 284 LEU A O 1
ATOM 2244 N N . PRO A 1 285 ? -14.738 -2.297 7.387 1.00 94.31 285 PRO A N 1
ATOM 2245 C CA . PRO A 1 285 ? -14.945 -2.136 8.821 1.00 94.31 285 PRO A CA 1
ATOM 2246 C C . PRO A 1 285 ? -15.161 -3.476 9.528 1.00 94.31 285 PRO A C 1
ATOM 2248 O O . PRO A 1 285 ? -16.189 -3.687 10.155 1.00 94.31 285 PRO A O 1
ATOM 2251 N N . LEU A 1 286 ? -14.174 -4.374 9.444 1.00 93.56 286 LEU A N 1
ATOM 2252 C CA . LEU A 1 286 ? -14.197 -5.729 10.004 1.00 93.56 286 LEU A CA 1
ATOM 2253 C C . LEU A 1 286 ? -14.538 -5.821 11.503 1.00 93.56 286 LEU A C 1
ATOM 2255 O O . LEU A 1 286 ? -15.175 -6.811 11.864 1.00 93.56 286 LEU A O 1
ATOM 2259 N N . PRO A 1 287 ? -14.215 -4.837 12.372 1.00 90.62 287 PRO A N 1
ATOM 2260 C CA . PRO A 1 287 ? -14.677 -4.875 13.758 1.00 90.62 287 PRO A CA 1
ATOM 2261 C C . PRO A 1 287 ? -16.202 -4.998 13.907 1.00 90.62 287 PRO A C 1
ATOM 2263 O O . PRO A 1 287 ? -16.668 -5.660 14.828 1.00 90.62 287 PRO A O 1
ATOM 2266 N N . LEU A 1 288 ? -16.986 -4.407 12.993 1.00 91.12 288 LEU A N 1
ATOM 2267 C CA . LEU A 1 288 ? -18.451 -4.443 13.052 1.00 91.12 288 LEU A CA 1
ATOM 2268 C C . LEU A 1 288 ? -19.031 -5.852 12.825 1.00 91.12 288 LEU A C 1
ATOM 2270 O O . LEU A 1 288 ? -19.703 -6.350 13.725 1.00 91.12 288 LEU A O 1
ATOM 2274 N N . PRO A 1 289 ? -18.783 -6.538 11.688 1.00 91.62 289 PRO A N 1
ATOM 2275 C CA . PRO A 1 289 ? -19.292 -7.889 11.482 1.00 91.62 289 PRO A CA 1
ATOM 2276 C C . PRO A 1 289 ? -18.719 -8.890 12.490 1.00 91.62 289 PRO A C 1
ATOM 2278 O O . PRO A 1 289 ? -19.423 -9.826 12.850 1.00 91.62 289 PRO A O 1
ATOM 2281 N N . LEU A 1 290 ? -17.487 -8.696 12.986 1.00 90.56 290 LEU A N 1
ATOM 2282 C CA . LEU A 1 290 ? -16.925 -9.548 14.041 1.00 90.56 290 LEU A CA 1
ATOM 2283 C C . LEU A 1 290 ? -17.699 -9.419 15.356 1.00 90.56 290 LEU A C 1
ATOM 2285 O O . LEU A 1 290 ? -17.990 -10.430 15.991 1.00 90.56 290 LEU A O 1
ATOM 2289 N N . ALA A 1 291 ? -18.072 -8.200 15.745 1.00 89.00 291 ALA A N 1
ATOM 2290 C CA . ALA A 1 291 ? -18.881 -7.983 16.936 1.00 89.00 291 ALA A CA 1
ATOM 2291 C C . ALA A 1 291 ? -20.309 -8.526 16.781 1.00 89.00 291 ALA A C 1
ATOM 2293 O O . ALA A 1 291 ? -20.814 -9.171 17.696 1.00 89.00 291 ALA A O 1
ATOM 2294 N N . VAL A 1 292 ? -20.938 -8.331 15.615 1.00 90.25 292 VAL A N 1
ATOM 2295 C CA . VAL A 1 292 ? -22.260 -8.912 15.312 1.00 90.25 292 VAL A CA 1
ATOM 2296 C C . VAL A 1 292 ? -22.212 -10.437 15.402 1.00 90.25 292 VAL A C 1
ATOM 2298 O O . VAL A 1 292 ? -23.055 -11.043 16.058 1.00 90.25 292 VAL A O 1
ATOM 2301 N N . LEU A 1 293 ? -21.201 -11.057 14.786 1.00 90.62 293 LEU A N 1
ATOM 2302 C CA . LEU A 1 293 ? -21.014 -12.506 14.815 1.00 90.62 293 LEU A CA 1
ATOM 2303 C C . LEU A 1 293 ? -20.805 -13.023 16.243 1.00 90.62 293 LEU A C 1
ATOM 2305 O O . LEU A 1 293 ? -21.383 -14.039 16.613 1.00 90.62 293 LEU A O 1
ATOM 2309 N N . ARG A 1 294 ? -20.013 -12.318 17.057 1.00 88.62 294 ARG A N 1
ATOM 2310 C CA . ARG A 1 294 ? -19.801 -12.671 18.465 1.00 88.62 294 ARG A CA 1
ATOM 2311 C C . ARG A 1 294 ? -21.100 -12.639 19.262 1.00 88.62 294 ARG A C 1
ATOM 2313 O O . ARG A 1 294 ? -21.371 -13.588 19.988 1.00 88.62 294 ARG A O 1
ATOM 2320 N N . ASN A 1 295 ? -21.888 -11.573 19.129 1.00 87.56 295 ASN A N 1
ATOM 2321 C CA . ASN A 1 295 ? -23.166 -11.471 19.833 1.00 87.56 295 ASN A CA 1
ATOM 2322 C C . ASN A 1 295 ? -24.094 -12.623 19.445 1.00 87.56 295 ASN A C 1
ATOM 2324 O O . ASN A 1 295 ? -24.642 -13.281 20.320 1.00 87.56 295 ASN A O 1
ATOM 2328 N N . TYR A 1 296 ? -24.177 -12.923 18.146 1.00 90.62 296 TYR A N 1
ATOM 2329 C CA . TYR A 1 296 ? -24.964 -14.044 17.640 1.00 90.62 296 TYR A CA 1
ATOM 2330 C C . TYR A 1 296 ? -24.515 -15.393 18.227 1.00 90.62 296 TYR A C 1
ATOM 2332 O O . TYR A 1 296 ? -25.345 -16.232 18.565 1.00 90.62 296 TYR A O 1
ATOM 2340 N N . ILE A 1 297 ? -23.206 -15.625 18.364 1.00 90.00 297 ILE A N 1
ATOM 2341 C CA . ILE A 1 297 ? -22.683 -16.855 18.977 1.00 90.00 297 ILE A CA 1
ATOM 2342 C C . ILE A 1 297 ? -23.049 -16.919 20.464 1.00 90.00 297 ILE A C 1
ATOM 2344 O O . ILE A 1 297 ? -23.543 -17.952 20.907 1.00 90.00 297 ILE A O 1
ATOM 2348 N N . ASN A 1 298 ? -22.857 -15.826 21.208 1.00 87.88 298 ASN A N 1
ATOM 2349 C CA . ASN A 1 298 ? -23.135 -15.767 22.645 1.00 87.88 298 ASN A CA 1
ATOM 2350 C C . ASN A 1 298 ? -24.625 -15.978 22.965 1.00 87.88 298 ASN A C 1
ATOM 2352 O O . ASN A 1 298 ? -24.959 -16.674 23.922 1.00 87.88 298 ASN A O 1
ATOM 2356 N N . GLU A 1 299 ? -25.519 -15.401 22.157 1.00 88.81 299 GLU A N 1
ATOM 2357 C CA . GLU A 1 299 ? -26.968 -15.599 22.288 1.00 88.81 299 GLU A CA 1
ATOM 2358 C C . GLU A 1 299 ? -27.352 -17.069 22.069 1.00 88.81 299 GLU A C 1
ATOM 2360 O O . GLU A 1 299 ? -28.157 -17.615 22.817 1.00 88.81 299 GLU A O 1
ATOM 2365 N N . ASN A 1 300 ? -26.727 -17.745 21.100 1.00 90.69 300 ASN A N 1
ATOM 2366 C CA . ASN A 1 300 ? -27.017 -19.149 20.801 1.00 90.69 300 ASN A CA 1
ATOM 2367 C C . ASN A 1 300 ? -26.336 -20.149 21.751 1.00 90.69 300 ASN A C 1
ATOM 2369 O O . ASN A 1 300 ? -26.806 -21.280 21.874 1.00 90.69 300 ASN A O 1
ATOM 2373 N N . SER A 1 301 ? -25.230 -19.784 22.407 1.00 89.75 301 SER A N 1
ATOM 2374 C CA . SER A 1 301 ? -24.563 -20.661 23.379 1.00 89.75 301 SER A CA 1
ATOM 2375 C C . SER A 1 301 ? -25.294 -20.706 24.719 1.00 89.75 301 SER A C 1
ATOM 2377 O O . SER A 1 301 ? -25.401 -21.780 25.299 1.00 89.75 301 SER A O 1
ATOM 2379 N N . GLY A 1 302 ? -25.850 -19.578 25.180 1.00 82.19 302 GLY A N 1
ATOM 2380 C CA . GLY A 1 302 ? -26.576 -19.517 26.457 1.00 82.19 302 GLY A CA 1
ATOM 2381 C C . GLY A 1 302 ? -27.856 -20.360 26.486 1.00 82.19 302 GLY A C 1
ATOM 2382 O O . GLY A 1 302 ? -28.253 -20.842 27.541 1.00 82.19 302 GLY A O 1
ATOM 2383 N N . VAL A 1 303 ? -28.473 -20.604 25.325 1.00 78.25 303 VAL A N 1
ATOM 2384 C CA . VAL A 1 303 ? -29.662 -21.469 25.215 1.00 78.25 303 VAL A CA 1
ATOM 2385 C C . VAL A 1 303 ? -29.337 -22.923 25.576 1.00 78.25 303 VAL A C 1
ATOM 2387 O O . VAL A 1 303 ? -30.164 -23.601 26.170 1.00 78.25 303 VAL A O 1
ATOM 2390 N N . LYS A 1 304 ? -28.119 -23.400 25.288 1.00 75.31 304 LYS A N 1
ATOM 2391 C CA . LYS A 1 304 ? -27.751 -24.806 25.528 1.00 75.31 304 LYS A CA 1
ATOM 2392 C C . LYS A 1 304 ? -27.515 -25.137 27.002 1.00 75.31 304 LYS A C 1
ATOM 2394 O O . LYS A 1 304 ? -27.757 -26.263 27.416 1.00 75.31 304 LYS A O 1
ATOM 2399 N N . GLU A 1 305 ? -27.068 -24.166 27.793 1.00 74.31 305 GLU A N 1
ATOM 2400 C CA . GLU A 1 305 ? -26.726 -24.379 29.207 1.00 74.31 305 GLU A CA 1
ATOM 2401 C C . GLU A 1 305 ? -27.970 -24.471 30.112 1.00 74.31 305 GLU A C 1
ATOM 2403 O O . GLU A 1 305 ? -27.935 -25.075 31.186 1.00 74.31 305 GLU A O 1
ATOM 2408 N N . LEU A 1 306 ? -29.095 -23.894 29.673 1.00 74.38 306 LEU A N 1
ATOM 2409 C CA . LEU A 1 306 ? -30.375 -23.995 30.379 1.00 74.38 306 LEU A CA 1
ATOM 2410 C C . LEU A 1 306 ? -31.048 -25.358 30.163 1.00 74.38 306 LEU A C 1
ATOM 2412 O O . LEU A 1 306 ? -31.654 -25.882 31.098 1.00 74.38 306 LEU A O 1
ATOM 2416 N N . ASP A 1 307 ? -30.885 -25.963 28.984 1.00 71.81 307 ASP A N 1
ATOM 2417 C CA . ASP A 1 307 ? -31.474 -27.271 28.683 1.00 71.81 307 ASP A CA 1
ATOM 2418 C C . ASP A 1 307 ? -30.771 -28.404 29.460 1.00 71.81 307 ASP A C 1
ATOM 2420 O O . ASP A 1 307 ? -31.448 -29.247 30.051 1.00 71.81 307 ASP A O 1
ATOM 2424 N N . GLU A 1 308 ? -29.437 -28.395 29.582 1.00 73.06 308 GLU A N 1
ATOM 2425 C CA . GLU A 1 308 ? -28.693 -29.442 30.317 1.00 73.06 308 GLU A CA 1
ATOM 2426 C C . GLU A 1 308 ? -28.928 -29.413 31.841 1.00 73.06 308 GLU A C 1
ATOM 2428 O O . GLU A 1 308 ? -28.990 -30.461 32.494 1.00 73.06 308 GLU A O 1
ATOM 2433 N N . ASN A 1 309 ? -29.146 -28.228 32.419 1.00 67.38 309 ASN A N 1
ATOM 2434 C CA . ASN A 1 309 ? -29.467 -28.091 33.844 1.00 67.38 309 ASN A CA 1
ATOM 2435 C C . ASN A 1 309 ? -30.923 -28.454 34.182 1.00 67.38 309 ASN A C 1
ATOM 2437 O O . ASN A 1 309 ? -31.238 -28.700 35.347 1.00 67.38 309 ASN A O 1
ATOM 2441 N N . SER A 1 310 ? -31.818 -28.498 33.190 1.00 67.12 310 SER A N 1
ATOM 2442 C CA . SER A 1 310 ? -33.210 -28.917 33.396 1.00 67.12 310 SER A CA 1
ATOM 2443 C C . SER A 1 310 ? -33.378 -30.443 33.420 1.00 67.12 310 SER A C 1
ATOM 2445 O O . SER A 1 310 ? -34.238 -30.948 34.132 1.00 67.12 310 SER A O 1
ATOM 2447 N N . VAL A 1 311 ? -32.507 -31.187 32.728 1.00 67.50 311 VAL A N 1
ATOM 2448 C CA . VAL A 1 311 ? -32.589 -32.658 32.615 1.00 67.50 311 VAL A CA 1
ATOM 2449 C C . VAL A 1 311 ? -31.971 -33.385 33.818 1.00 67.50 311 VAL A C 1
ATOM 2451 O O . VAL A 1 311 ? -32.335 -34.516 34.121 1.00 67.50 311 VAL A O 1
ATOM 2454 N N . SER A 1 312 ? -31.065 -32.743 34.556 1.00 62.09 312 SER A N 1
ATOM 2455 C CA . SER A 1 312 ? -30.357 -33.358 35.691 1.00 62.09 312 SER A CA 1
ATOM 2456 C C . SER A 1 312 ? -31.084 -33.245 37.041 1.00 62.09 312 SER A C 1
ATOM 2458 O O . SER A 1 312 ? -30.600 -33.787 38.031 1.00 62.09 312 SER A O 1
ATOM 2460 N N . LYS A 1 313 ? -32.252 -32.588 37.106 1.00 58.38 313 LYS A N 1
ATOM 2461 C CA . LYS A 1 313 ? -33.020 -32.411 38.356 1.00 58.38 313 LYS A CA 1
ATOM 2462 C C . LYS A 1 313 ? -34.176 -33.390 38.582 1.00 58.38 313 LYS A C 1
ATOM 2464 O O . LYS A 1 313 ? -34.782 -33.328 39.643 1.00 58.38 313 LYS A O 1
ATOM 2469 N N . GLU A 1 314 ? -34.459 -34.309 37.660 1.00 60.53 314 GLU A N 1
ATOM 2470 C CA . GLU A 1 314 ? -35.558 -35.286 37.813 1.00 60.53 314 GLU A CA 1
ATOM 2471 C C . GLU A 1 314 ? -35.113 -36.698 38.251 1.00 60.53 314 GLU A C 1
ATOM 2473 O O . GLU A 1 314 ? -35.925 -37.618 38.233 1.00 60.53 314 GLU A O 1
ATOM 2478 N N . ALA A 1 315 ? -33.854 -36.908 38.663 1.00 61.00 315 ALA A N 1
ATOM 2479 C CA . ALA A 1 315 ? -33.347 -38.260 38.949 1.00 61.00 315 ALA A CA 1
ATOM 2480 C C . ALA A 1 315 ? -33.178 -38.650 40.434 1.00 61.00 315 ALA A C 1
ATOM 2482 O O . ALA A 1 315 ? -33.027 -39.838 40.689 1.00 61.00 315 ALA A O 1
ATOM 2483 N N . ASP A 1 316 ? -33.249 -37.733 41.408 1.00 59.09 316 ASP A N 1
ATOM 2484 C CA . ASP A 1 316 ? -32.971 -38.058 42.824 1.00 59.09 316 ASP A CA 1
ATOM 2485 C C . ASP A 1 316 ? -34.038 -37.498 43.789 1.00 59.09 316 ASP A C 1
ATOM 2487 O O . ASP A 1 316 ? -33.773 -36.644 44.632 1.00 59.09 316 ASP A O 1
ATOM 2491 N N . GLU A 1 317 ? -35.265 -38.012 43.692 1.00 58.91 317 GLU A N 1
ATOM 2492 C CA . GLU A 1 317 ? -36.235 -38.010 44.801 1.00 58.91 317 GLU A CA 1
ATOM 2493 C C . GLU A 1 317 ? -36.688 -39.449 45.100 1.00 58.91 317 GLU A C 1
ATOM 2495 O O . GLU A 1 317 ? -37.860 -39.778 44.982 1.00 58.91 317 GLU A O 1
ATOM 2500 N N . ASP A 1 318 ? -35.762 -40.333 45.488 1.00 57.62 318 ASP A N 1
ATOM 2501 C CA . ASP A 1 318 ? -36.099 -41.446 46.389 1.00 57.62 318 ASP A CA 1
ATOM 2502 C C . ASP A 1 318 ? -34.844 -42.015 47.073 1.00 57.62 318 ASP A C 1
ATOM 2504 O O . ASP A 1 318 ? -34.143 -42.869 46.534 1.00 57.62 318 ASP A O 1
ATOM 2508 N N . SER A 1 319 ? -34.509 -41.519 48.265 1.00 54.88 319 SER A N 1
ATOM 2509 C CA . SER A 1 319 ? -34.130 -42.380 49.399 1.00 54.88 319 SER A CA 1
ATOM 2510 C C . SER A 1 319 ? -33.686 -41.577 50.618 1.00 54.88 319 SER A C 1
ATOM 2512 O O . SER A 1 319 ? -32.864 -40.665 50.601 1.00 54.88 319 SER A O 1
ATOM 2514 N N . THR A 1 320 ? -34.298 -41.956 51.728 1.00 57.62 320 THR A N 1
ATOM 2515 C CA . THR A 1 320 ? -34.137 -41.407 53.063 1.00 57.62 320 THR A CA 1
ATOM 2516 C C . THR A 1 320 ? -32.874 -41.955 53.740 1.00 57.62 320 THR A C 1
ATOM 2518 O O . THR A 1 320 ? -32.626 -43.156 53.701 1.00 57.62 320 THR A O 1
ATOM 2521 N N . SER A 1 321 ? -32.191 -41.090 54.499 1.00 53.25 321 SER A N 1
ATOM 2522 C CA . SER A 1 321 ? -31.729 -41.296 55.890 1.00 53.25 321 SER A CA 1
ATOM 2523 C C . SER A 1 321 ? -30.237 -41.054 56.206 1.00 53.25 321 SER A C 1
ATOM 2525 O O . SER A 1 321 ? -29.344 -41.758 55.762 1.00 53.25 321 SER A O 1
ATOM 2527 N N . LYS A 1 322 ? -30.071 -40.057 57.091 1.00 56.94 322 LYS A N 1
ATOM 2528 C CA . LYS A 1 322 ? -29.260 -39.975 58.322 1.00 56.94 322 LYS A CA 1
ATOM 2529 C C . LYS A 1 322 ? -27.719 -40.052 58.328 1.00 56.94 322 LYS A C 1
ATOM 2531 O O . LYS A 1 322 ? -27.106 -41.054 58.003 1.00 56.94 322 LYS A O 1
ATOM 2536 N N . GLU A 1 323 ? -27.225 -39.027 59.033 1.00 49.16 323 GLU A N 1
ATOM 2537 C CA . GLU A 1 323 ? -26.140 -38.987 60.031 1.00 49.16 323 GLU A CA 1
ATOM 2538 C C . GLU A 1 323 ? -24.709 -38.611 59.602 1.00 49.16 323 GLU A C 1
ATOM 2540 O O . GLU A 1 323 ? -23.915 -39.417 59.148 1.00 49.16 323 GLU A O 1
ATOM 2545 N N . ALA A 1 324 ? -24.416 -37.341 59.915 1.00 55.28 324 ALA A N 1
ATOM 2546 C CA . ALA A 1 324 ? -23.333 -36.856 60.771 1.00 55.28 324 ALA A CA 1
ATOM 2547 C C . ALA A 1 324 ? -21.862 -36.931 60.305 1.00 55.28 324 ALA A C 1
ATOM 2549 O O . ALA A 1 324 ? -21.232 -37.980 60.282 1.00 55.28 324 ALA A O 1
ATOM 2550 N N . ASN A 1 325 ? -21.309 -35.713 60.256 1.00 50.25 325 ASN A N 1
ATOM 2551 C CA . ASN A 1 325 ? -20.066 -35.252 60.887 1.00 50.25 325 ASN A CA 1
ATOM 2552 C C . ASN A 1 325 ? -18.837 -34.955 60.008 1.00 50.25 325 ASN A C 1
ATOM 2554 O O . ASN A 1 325 ? -18.511 -35.669 59.069 1.00 50.25 325 ASN A O 1
ATOM 2558 N N . GLU A 1 326 ? -18.151 -33.902 60.470 1.00 43.06 326 GLU A N 1
ATOM 2559 C CA . GLU A 1 326 ? -16.760 -33.479 60.247 1.00 43.06 326 GLU A CA 1
ATOM 2560 C C . GLU A 1 326 ? -16.396 -32.618 59.021 1.00 43.06 326 GLU A C 1
ATOM 2562 O O . GLU A 1 326 ? -16.167 -33.070 57.903 1.00 43.06 326 GLU A O 1
ATOM 2567 N N . ASP A 1 327 ? -16.283 -31.315 59.316 1.00 57.09 327 ASP A N 1
ATOM 2568 C CA . ASP A 1 327 ? -15.072 -30.497 59.169 1.00 57.09 327 ASP A CA 1
ATOM 2569 C C . ASP A 1 327 ? -14.072 -30.916 58.081 1.00 57.09 327 ASP A C 1
ATOM 2571 O O . ASP A 1 327 ? -13.176 -31.731 58.295 1.00 57.09 327 ASP A O 1
ATOM 2575 N N . SER A 1 328 ? -14.097 -30.213 56.945 1.00 42.16 328 SER A N 1
ATOM 2576 C CA . SER A 1 328 ? -12.869 -30.003 56.177 1.00 42.16 328 SER A CA 1
ATOM 2577 C C . SER A 1 328 ? -12.863 -28.670 55.427 1.00 42.16 328 SER A C 1
ATOM 2579 O O . SER A 1 328 ? -13.621 -28.392 54.500 1.00 42.16 328 SER A O 1
ATOM 2581 N N . VAL A 1 329 ? -11.932 -27.834 55.877 1.00 56.28 329 VAL A N 1
ATOM 2582 C CA . VAL A 1 329 ? -11.395 -26.648 55.216 1.00 56.28 329 VAL A CA 1
ATOM 2583 C C . VAL A 1 329 ? -10.964 -27.003 53.792 1.00 56.28 329 VAL A C 1
ATOM 2585 O O . VAL A 1 329 ? -10.091 -27.851 53.608 1.00 56.28 329 VAL A O 1
ATOM 2588 N N . THR A 1 330 ? -11.500 -26.316 52.781 1.00 40.03 330 THR A N 1
ATOM 2589 C CA . THR A 1 330 ? -10.989 -26.411 51.407 1.00 40.03 330 THR A CA 1
ATOM 2590 C C . THR A 1 330 ? -10.594 -25.051 50.848 1.00 40.03 330 THR A C 1
ATOM 2592 O O . THR A 1 330 ? -11.333 -24.073 50.865 1.00 40.03 330 THR A O 1
ATOM 2595 N N . LYS A 1 331 ? -9.345 -25.035 50.373 1.00 50.84 331 LYS A N 1
ATOM 2596 C CA . LYS A 1 331 ? -8.705 -24.004 49.563 1.00 50.84 331 LYS A CA 1
ATOM 2597 C C . LYS A 1 331 ? -9.512 -23.759 48.289 1.00 50.84 331 LYS A C 1
ATOM 2599 O O . LYS A 1 331 ? -9.623 -24.660 47.459 1.00 50.84 331 LYS A O 1
ATOM 2604 N N . GLU A 1 332 ? -9.944 -22.520 48.085 1.00 42.84 332 GLU A N 1
ATOM 2605 C CA . GLU A 1 332 ? -10.279 -22.007 46.758 1.00 42.84 332 GLU A CA 1
ATOM 2606 C C . GLU A 1 332 ? -9.002 -21.959 45.908 1.00 42.84 332 GLU A C 1
ATOM 2608 O O . GLU A 1 332 ? -8.104 -21.139 46.114 1.00 42.84 332 GLU A O 1
ATOM 2613 N N . VAL A 1 333 ? -8.890 -22.897 44.970 1.00 49.16 333 VAL A N 1
ATOM 2614 C CA . VAL A 1 333 ? -7.853 -22.901 43.940 1.00 49.16 333 VAL A CA 1
ATOM 2615 C C . VAL A 1 333 ? -8.423 -22.213 42.704 1.00 49.16 333 VAL A C 1
ATOM 2617 O O . VAL A 1 333 ? -9.371 -22.700 42.092 1.00 49.16 333 VAL A O 1
ATOM 2620 N N . ASN A 1 334 ? -7.807 -21.083 42.350 1.00 49.88 334 ASN A N 1
ATOM 2621 C CA . ASN A 1 334 ? -7.938 -20.376 41.076 1.00 49.88 334 ASN A CA 1
ATOM 2622 C C . ASN A 1 334 ? -7.939 -21.359 39.890 1.00 49.88 334 ASN A C 1
ATOM 2624 O O . ASN A 1 334 ? -6.885 -21.853 39.500 1.00 49.88 334 ASN A O 1
ATOM 2628 N N . LYS A 1 335 ? -9.114 -21.615 39.305 1.00 49.91 335 LYS A N 1
ATOM 2629 C CA . LYS A 1 335 ? -9.294 -22.423 38.082 1.00 49.91 335 LYS A CA 1
ATOM 2630 C C . LYS A 1 335 ? -9.703 -21.589 36.857 1.00 49.91 335 LYS A C 1
ATOM 2632 O O . LYS A 1 335 ? -10.043 -22.141 35.819 1.00 49.91 335 LYS A O 1
ATOM 2637 N N . GLY A 1 336 ? -9.692 -20.259 36.980 1.00 44.66 336 GLY A N 1
ATOM 2638 C CA . GLY A 1 336 ? -10.232 -19.347 35.967 1.00 44.66 336 GLY A CA 1
ATOM 2639 C C . GLY A 1 336 ? -9.286 -18.969 34.821 1.00 44.66 336 GLY A C 1
ATOM 2640 O O . GLY A 1 336 ? -9.773 -18.489 33.803 1.00 44.66 336 GLY A O 1
ATOM 2641 N N . SER A 1 337 ? -7.965 -19.159 34.946 1.00 48.91 337 SER A N 1
ATOM 2642 C CA . SER A 1 337 ? -7.021 -18.715 33.901 1.00 48.91 337 SER A CA 1
ATOM 2643 C C . SER A 1 337 ? -6.880 -19.697 32.741 1.00 48.91 337 SER A C 1
ATOM 2645 O O . SER A 1 337 ? -6.769 -19.259 31.602 1.00 48.91 337 SER A O 1
ATOM 2647 N N . ASP A 1 338 ? -6.945 -21.005 32.997 1.00 47.03 338 ASP A N 1
ATOM 2648 C CA . ASP A 1 338 ? -6.582 -22.006 31.981 1.00 47.03 338 ASP A CA 1
ATOM 2649 C C . ASP A 1 338 ? -7.674 -22.208 30.913 1.00 47.03 338 ASP A C 1
ATOM 2651 O O . ASP A 1 338 ? -7.381 -22.562 29.775 1.00 47.03 338 ASP A O 1
ATOM 2655 N N . ILE A 1 339 ? -8.934 -21.895 31.233 1.00 51.38 339 ILE A N 1
ATOM 2656 C CA . ILE A 1 339 ? -10.068 -22.037 30.301 1.00 51.38 339 ILE A CA 1
ATOM 2657 C C . ILE A 1 339 ? -10.077 -20.913 29.248 1.00 51.38 339 ILE A C 1
ATOM 2659 O O . ILE A 1 339 ? -10.517 -21.112 28.114 1.00 51.38 339 ILE A O 1
ATOM 2663 N N . ALA A 1 340 ? -9.578 -19.722 29.594 1.00 49.44 340 ALA A N 1
ATOM 2664 C CA . ALA A 1 340 ? -9.555 -18.586 28.674 1.00 49.44 340 ALA A CA 1
ATOM 2665 C C . ALA A 1 340 ? -8.562 -18.799 27.518 1.00 49.44 340 ALA A C 1
ATOM 2667 O O . ALA A 1 340 ? -8.877 -18.465 26.372 1.00 49.44 340 ALA A O 1
ATOM 2668 N N . ASP A 1 341 ? -7.410 -19.409 27.807 1.00 47.78 341 ASP A N 1
ATOM 2669 C CA . ASP A 1 341 ? -6.383 -19.704 26.807 1.00 47.78 341 ASP A CA 1
ATOM 2670 C C . ASP A 1 341 ? -6.817 -20.848 25.868 1.00 47.78 341 ASP A C 1
ATOM 2672 O O . ASP A 1 341 ? -6.619 -20.761 24.654 1.00 47.78 341 ASP A O 1
ATOM 2676 N N . GLU A 1 342 ? -7.523 -21.864 26.381 1.00 49.88 342 GLU A N 1
ATOM 2677 C CA . GLU A 1 342 ? -8.004 -23.001 25.578 1.00 49.88 342 GLU A CA 1
ATOM 2678 C C . GLU A 1 342 ? -9.137 -22.605 24.600 1.00 49.88 342 GLU A C 1
ATOM 2680 O O . GLU A 1 342 ? -9.181 -23.054 23.449 1.00 49.88 342 GLU A O 1
ATOM 2685 N N . ILE A 1 343 ? -10.015 -21.676 25.001 1.00 52.41 343 ILE A N 1
ATOM 2686 C CA . ILE A 1 343 ? -11.075 -21.130 24.130 1.00 52.41 343 ILE A CA 1
ATOM 2687 C C . ILE A 1 343 ? -10.489 -20.233 23.026 1.00 52.41 343 ILE A C 1
ATOM 2689 O O . ILE A 1 343 ? -10.994 -20.214 21.895 1.00 52.41 343 ILE A O 1
ATOM 2693 N N . GLN A 1 344 ? -9.419 -19.493 23.325 1.00 49.38 344 GLN A N 1
ATOM 2694 C CA . GLN A 1 344 ? -8.784 -18.591 22.366 1.00 49.38 344 GLN A CA 1
ATOM 2695 C C . GLN A 1 344 ? -8.128 -19.357 21.203 1.00 49.38 344 GLN A C 1
ATOM 2697 O O . GLN A 1 344 ? -8.254 -18.934 20.045 1.00 49.38 344 GLN A O 1
ATOM 2702 N N . ASP A 1 345 ? -7.525 -20.516 21.477 1.00 61.16 345 ASP A N 1
ATOM 2703 C CA . ASP A 1 345 ? -6.905 -21.367 20.455 1.00 61.16 345 ASP A CA 1
ATOM 2704 C C . ASP A 1 345 ? -7.937 -22.058 19.546 1.00 61.16 345 ASP A C 1
ATOM 2706 O O . ASP A 1 345 ? -7.783 -22.072 18.316 1.00 61.16 345 ASP A O 1
ATOM 2710 N N . GLY A 1 346 ? -9.052 -22.544 20.105 1.00 68.81 346 GLY A N 1
ATOM 2711 C CA . GLY A 1 346 ? -10.132 -23.156 19.319 1.00 68.81 346 GLY A CA 1
ATOM 2712 C C . GLY A 1 346 ? -10.798 -22.182 18.334 1.00 68.81 346 GLY A C 1
ATOM 2713 O O . GLY A 1 346 ? -11.106 -22.534 17.183 1.00 68.81 346 GLY A O 1
ATOM 2714 N N . TYR A 1 347 ? -10.968 -20.923 18.748 1.00 55.50 347 TYR A N 1
ATOM 2715 C CA . TYR A 1 347 ? -11.580 -19.880 17.922 1.00 55.50 347 TYR A CA 1
ATOM 2716 C C . TYR A 1 347 ? -10.686 -19.485 16.739 1.00 55.50 347 TYR A C 1
ATOM 2718 O O . TYR A 1 347 ? -11.151 -19.378 15.597 1.00 55.50 347 TYR A O 1
ATOM 2726 N N . LEU A 1 348 ? -9.380 -19.333 16.988 1.00 56.56 348 LEU A N 1
ATOM 2727 C CA . LEU A 1 348 ? -8.406 -19.006 15.950 1.00 56.56 348 LEU A CA 1
ATOM 2728 C C . LEU A 1 348 ? -8.326 -20.122 14.901 1.00 56.56 348 LEU A C 1
ATOM 2730 O O . LEU A 1 348 ? -8.341 -19.845 13.699 1.00 56.56 348 LEU A O 1
ATOM 2734 N N . HIS A 1 349 ? -8.313 -21.380 15.351 1.00 68.00 349 HIS A N 1
ATOM 2735 C CA . HIS A 1 349 ? -8.250 -22.555 14.486 1.00 68.00 349 HIS A CA 1
ATOM 2736 C C . HIS A 1 349 ? -9.474 -22.663 13.558 1.00 68.00 349 HIS A C 1
ATOM 2738 O O . HIS A 1 349 ? -9.338 -22.943 12.363 1.00 68.00 349 HIS A O 1
ATOM 2744 N N . THR A 1 350 ? -10.671 -22.363 14.067 1.00 69.12 350 THR A N 1
ATOM 2745 C CA . THR A 1 350 ? -11.918 -22.401 13.281 1.00 69.12 350 THR A CA 1
ATOM 2746 C C . THR A 1 350 ? -11.939 -21.326 12.191 1.00 69.12 350 THR A C 1
ATOM 2748 O O . THR A 1 350 ? -12.247 -21.617 11.030 1.00 69.12 350 THR A O 1
ATOM 2751 N N . ILE A 1 351 ? -11.529 -20.096 12.520 1.00 59.59 351 ILE A N 1
ATOM 2752 C CA . ILE A 1 351 ? -11.433 -18.998 11.546 1.00 59.59 351 ILE A CA 1
ATOM 2753 C C . ILE A 1 351 ? -10.372 -19.304 10.480 1.00 59.59 351 ILE A C 1
ATOM 2755 O O . ILE A 1 351 ? -10.627 -19.127 9.285 1.00 59.59 351 ILE A O 1
ATOM 2759 N N . LEU A 1 352 ? -9.198 -19.801 10.884 1.00 60.75 352 LEU A N 1
ATOM 2760 C CA . LEU A 1 352 ? -8.121 -20.181 9.965 1.00 60.75 352 LEU A CA 1
ATOM 2761 C C . LEU A 1 352 ? -8.562 -21.269 8.983 1.00 60.75 352 LEU A C 1
ATOM 2763 O O . LEU A 1 352 ? -8.290 -21.146 7.788 1.00 60.75 352 LEU A O 1
ATOM 2767 N N . ASN A 1 353 ? -9.290 -22.284 9.448 1.00 69.25 353 ASN A N 1
ATOM 2768 C CA . ASN A 1 353 ? -9.806 -23.345 8.584 1.00 69.25 353 ASN A CA 1
ATOM 2769 C C . ASN A 1 353 ? -10.877 -22.844 7.608 1.00 69.25 353 ASN A C 1
ATOM 2771 O O . ASN A 1 353 ? -10.845 -23.210 6.430 1.00 69.25 353 ASN A O 1
ATOM 2775 N N . GLY A 1 354 ? -11.767 -21.948 8.044 1.00 67.44 354 GLY A N 1
ATOM 2776 C CA . GLY A 1 354 ? -12.728 -21.290 7.154 1.00 67.44 354 GLY A CA 1
ATOM 2777 C C . GLY A 1 354 ? -12.038 -20.502 6.033 1.00 67.44 354 GLY A C 1
ATOM 2778 O O . GLY A 1 354 ? -12.364 -20.656 4.854 1.00 67.44 354 GLY A O 1
ATOM 2779 N N . VAL A 1 355 ? -11.012 -19.718 6.379 1.00 55.38 355 VAL A N 1
ATOM 2780 C CA . VAL A 1 355 ? -10.224 -18.943 5.405 1.00 55.38 355 VAL A CA 1
ATOM 2781 C C . VAL A 1 355 ? -9.413 -19.854 4.475 1.00 55.38 355 VAL A C 1
ATOM 2783 O O . VAL A 1 355 ? -9.371 -19.617 3.267 1.00 55.38 355 VAL A O 1
ATOM 2786 N N . LEU A 1 356 ? -8.786 -20.911 4.997 1.00 63.06 356 LEU A N 1
ATOM 2787 C CA . LEU A 1 356 ? -8.021 -21.872 4.195 1.00 63.06 356 LEU A CA 1
ATOM 2788 C C . LEU A 1 356 ? -8.903 -22.607 3.181 1.00 63.06 356 LEU A C 1
ATOM 2790 O O . LEU A 1 356 ? -8.480 -22.798 2.039 1.00 63.06 356 LEU A O 1
ATOM 2794 N N . ASN A 1 357 ? -10.131 -22.966 3.554 1.00 68.00 357 ASN A N 1
ATOM 2795 C CA . ASN A 1 357 ? -11.084 -23.580 2.631 1.00 68.00 357 ASN A CA 1
ATOM 2796 C C . ASN A 1 357 ? -11.492 -22.617 1.507 1.00 68.00 357 ASN A C 1
ATOM 2798 O O . ASN A 1 357 ? -11.487 -23.011 0.341 1.00 68.00 357 ASN A O 1
ATOM 2802 N N . LEU A 1 358 ? -11.717 -21.335 1.813 1.00 49.78 358 LEU A N 1
ATOM 2803 C CA . LEU A 1 358 ? -11.980 -20.309 0.794 1.00 49.78 358 LEU A CA 1
ATOM 2804 C C . LEU A 1 358 ? -10.797 -20.111 -0.170 1.00 49.78 358 LEU A C 1
ATOM 2806 O O . LEU A 1 358 ? -10.989 -19.908 -1.370 1.00 49.78 358 LEU A O 1
ATOM 2810 N N . LEU A 1 359 ? -9.559 -20.204 0.325 1.00 49.94 359 LEU A N 1
ATOM 2811 C CA . LEU A 1 359 ? -8.360 -20.099 -0.513 1.00 49.94 359 LEU A CA 1
ATOM 2812 C C . LEU A 1 359 ? -8.138 -21.331 -1.403 1.00 49.94 359 LEU A C 1
ATOM 2814 O O . LEU A 1 359 ? -7.628 -21.183 -2.515 1.00 49.94 359 LEU A O 1
ATOM 2818 N N . LYS A 1 360 ? -8.527 -22.531 -0.950 1.00 68.69 360 LYS A N 1
ATOM 2819 C CA . LYS A 1 360 ? -8.469 -23.758 -1.765 1.00 68.69 360 LYS A CA 1
ATOM 2820 C C . LYS A 1 360 ? -9.425 -23.701 -2.955 1.00 68.69 360 LYS A C 1
ATOM 2822 O O . LYS A 1 360 ? -9.032 -24.118 -4.039 1.00 68.69 360 LYS A O 1
ATOM 2827 N N . ILE A 1 361 ? -10.618 -23.130 -2.775 1.00 62.62 361 ILE A N 1
ATOM 2828 C CA . ILE A 1 361 ? -11.605 -22.964 -3.855 1.00 62.62 361 ILE A CA 1
ATOM 2829 C C . ILE A 1 361 ? -11.016 -22.108 -4.984 1.00 62.62 361 ILE A C 1
ATOM 2831 O O . ILE A 1 361 ? -11.019 -22.516 -6.138 1.00 62.62 361 ILE A O 1
ATOM 2835 N N . LYS A 1 362 ? -10.370 -20.987 -4.644 1.00 50.50 362 LYS A N 1
ATOM 2836 C CA . LYS A 1 362 ? -9.807 -20.066 -5.642 1.00 50.50 362 LYS A CA 1
ATOM 2837 C C . LYS A 1 362 ? -8.642 -20.639 -6.457 1.00 50.50 362 LYS A C 1
ATOM 2839 O O . LYS A 1 362 ? -8.385 -20.180 -7.561 1.00 50.50 362 LYS A O 1
ATOM 2844 N N . LYS A 1 363 ? -7.910 -21.616 -5.916 1.00 52.88 363 LYS A N 1
ATOM 2845 C CA . LYS A 1 363 ? -6.770 -22.229 -6.615 1.00 52.88 363 LYS A CA 1
ATOM 2846 C C . LYS A 1 363 ? -7.206 -23.232 -7.689 1.00 52.88 363 LYS A C 1
ATOM 2848 O O . LYS A 1 363 ? -6.390 -23.558 -8.542 1.00 52.88 363 LYS A O 1
ATOM 2853 N N . LYS A 1 364 ? -8.452 -23.716 -7.624 1.00 49.59 364 LYS A N 1
ATOM 2854 C CA . LYS A 1 364 ? -9.022 -24.650 -8.600 1.00 49.59 364 LYS A CA 1
ATOM 2855 C C . LYS A 1 364 ? -9.435 -23.938 -9.896 1.00 49.59 364 LYS A C 1
ATOM 2857 O O . LYS A 1 364 ? -9.253 -24.501 -10.966 1.00 49.59 364 LYS A O 1
ATOM 2862 N N . ASP A 1 365 ? -9.858 -22.679 -9.797 1.00 52.19 365 ASP A N 1
ATOM 2863 C CA . ASP A 1 365 ? -10.305 -21.888 -10.954 1.00 52.19 365 ASP A CA 1
ATOM 2864 C C . ASP A 1 365 ? -9.144 -21.357 -11.817 1.00 52.19 365 ASP A C 1
ATOM 2866 O O . ASP A 1 365 ? -9.310 -21.117 -13.007 1.00 52.19 365 ASP A O 1
ATOM 2870 N N . ASP A 1 366 ? -7.943 -21.197 -11.249 1.00 50.88 366 ASP A N 1
ATOM 2871 C CA . ASP A 1 366 ? -6.772 -20.686 -11.984 1.00 50.88 366 ASP A CA 1
ATOM 2872 C C . ASP A 1 366 ? -6.031 -21.785 -12.789 1.00 50.88 366 ASP A C 1
ATOM 2874 O O . ASP A 1 366 ? -5.034 -21.485 -13.451 1.00 50.88 366 ASP A O 1
ATOM 2878 N N . SER A 1 367 ? -6.464 -23.054 -12.717 1.00 48.12 367 SER A N 1
ATOM 2879 C CA . SER A 1 367 ? -5.782 -24.200 -13.351 1.00 48.12 367 SER A CA 1
ATOM 2880 C C . SER A 1 367 ? -6.496 -24.830 -14.552 1.00 48.12 367 SER A C 1
ATOM 2882 O O . SER A 1 367 ? -5.945 -25.766 -15.118 1.00 48.12 367 SER A O 1
ATOM 2884 N N . GLU A 1 368 ? -7.669 -24.341 -14.964 1.00 48.22 368 GLU A N 1
ATOM 2885 C CA . GLU A 1 368 ? -8.452 -24.939 -16.068 1.00 48.22 368 GLU A CA 1
ATOM 2886 C C . GLU A 1 368 ? -8.300 -24.240 -17.434 1.00 48.22 368 GLU A C 1
ATOM 2888 O O . GLU A 1 368 ? -9.020 -24.574 -18.363 1.00 48.22 368 GLU A O 1
ATOM 2893 N N . ASP A 1 369 ? -7.347 -23.315 -17.602 1.00 49.25 369 ASP A N 1
ATOM 2894 C CA . ASP A 1 369 ? -7.273 -22.479 -18.818 1.00 49.25 369 ASP A CA 1
ATOM 2895 C C . ASP A 1 369 ? -5.854 -22.389 -19.420 1.00 49.25 369 ASP A C 1
ATOM 2897 O O . ASP A 1 369 ? -5.348 -21.309 -19.735 1.00 49.25 369 ASP A O 1
ATOM 2901 N N . TYR A 1 370 ? -5.178 -23.536 -19.541 1.00 47.66 370 TYR A N 1
ATOM 2902 C CA . TYR A 1 370 ? -4.004 -23.721 -20.406 1.00 47.66 370 TYR A CA 1
ATOM 2903 C C . TYR A 1 370 ? -3.941 -25.169 -20.909 1.00 47.66 370 TYR A C 1
ATOM 2905 O O . TYR A 1 370 ? -3.200 -25.973 -20.350 1.00 47.66 370 TYR A O 1
ATOM 2913 N N . ASP A 1 371 ? -4.684 -25.453 -21.978 1.00 42.94 371 ASP A N 1
ATOM 2914 C CA . ASP A 1 371 ? -4.357 -26.476 -22.982 1.00 42.94 371 ASP A CA 1
ATOM 2915 C C . ASP A 1 371 ? -4.600 -25.903 -24.387 1.00 42.94 371 ASP A C 1
ATOM 2917 O O . ASP A 1 371 ? -5.649 -25.243 -24.589 1.00 42.94 371 ASP A O 1
#

Foldseek 3Di:
DVVVVVVVVVVVVVVVVVVVVVVVVVVVVVVVVVVVVVVLVCLQAVCQPFFQWDFPVLLVVLLVVLQVQLLLQLLCCQPVPCLVVVPFLPDPCQQVVLLVSQLVSQLVSLSSSVVSSSVVRVDPCVVVVCVVPDDDDPDPDRDIDGFRDHPVVSSVSSVVLSVLLVVLVHGSSLSHWFFLQAQGSQFDDWAWDPPQDFDDPVRLVVQLVQCCVRNARHQRDRPPFRWGFAWHNHPVPDDPPRTTITHTHGPVSVVLSVVCVVVVDSSSRTGHHSVPDDRSSGRDNVSVVVRVVVVVVVVVVVVVVVVVVVVVPPPDDDDDDDDDDDDDDDDDDPPPPPVVVVVVVVVVVVVVVVVVVVVVVVVVVVPPPDD

Sequence (371 aa):
MDQVNEAKHLQGSGNQNQDKMAVEFVQEALEKCRVLRDKIWHCATSSEEKSIRIYLSDALFSSAVAGITFPVFLGCLQTGIFRPLRISSNLLFAPVCGCISVFISGGCASLLLLSSFSFIGKKDWHKTSLEKRQGYVHVPNEYSLAISVRPADVPLCGFGSLIVFRILGGRFRSVLPSSLIHPGAFARKYIPAKGQNYASATVRRRLRLLGREYGCHSCGRRWWTSFVGDHIPPNKLVREGQQQRFYPQCTHCSYLQGAALSSMSRLQRIKTHGTSLRLYHLWLPLPLPLAVLRNYINENSGVKELDENSVSKEADEDSTSKEANEDSVTKEVNKGSDIADEIQDGYLHTILNGVLNLLKIKKKDDSEDYD

pLDDT: mean 82.6, std 16.71, range [40.03, 98.5]